Protein AF-A0A2I0A109-F1 (afdb_monomer)

Nearest PDB structures (foldseek):
  4f4z-assembly1_B  TM=3.300E-01  e=2.331E-01  Saccharolobus solfataricus P2
  2rp5-assembly1_B  TM=6.721E-01  e=4.196E+00  Caenorhabditis elegans

Solvent-accessible surface area (backbone atoms only — not comparable to full-atom values): 13704 Å² total; per-residue (Å²): 135,84,83,80,86,79,86,86,85,85,88,83,82,81,92,66,39,20,87,83,42,96,79,44,50,47,65,58,74,49,71,83,82,79,60,97,79,73,86,67,84,86,79,79,68,48,69,53,72,79,43,72,44,73,54,68,69,59,63,78,68,50,63,53,83,62,36,50,50,85,34,50,39,37,40,37,51,96,29,43,76,88,27,74,54,32,53,42,34,47,75,70,72,31,53,24,38,33,46,49,43,26,40,42,58,59,38,46,67,59,51,52,56,58,56,30,86,85,55,46,69,71,52,46,48,52,23,49,57,45,55,66,54,32,75,69,75,89,60,41,30,39,39,84,52,98,77,37,34,37,32,23,38,75,33,51,39,80,74,44,41,32,43,90,94,40,76,56,76,61,68,93,73,48,58,68,72,59,38,52,50,52,52,51,50,44,39,51,41,62,78,42,52,89,74,46,43,60,50,85,77,52,82,78,88,52,86,59,54,66,56,49,55,52,48,53,53,52,51,55,54,51,56,61,61,73,74,107

Foldseek 3Di:
DDPPDDDDDDDDDDPDFLVPDPVSWDKDKDDDDDDPPDPDDHDDIDIDDTDGDHDPVCVVQAQDVQDEQAAFLCSFPPRHVVDPLSVLCVVVVNTGLLSLLLCCQQPVPVSDVSSNPVQDPVNVCRRVVSSVSYDQDDKWKWDDDPAWIFIATSSLHGLWIGGPLDTDPPLVPDDPVVNVVSSVSSVVCVVPVVRIGTCVVVPPDDSCVVVVVVSVVVVVVVVVVVVD

InterPro domains:
  IPR012416 CALMODULIN-BINDING PROTEIN60 [PTHR31713] (8-204)
  IPR046829 Calmodulin binding protein, C-terminal domain [PF20452] (139-198)
  IPR046830 Calmodulin binding protein, central domain [PF20451] (69-134)
  IPR046831 Calmodulin binding protein-like, N-terminal domain [PF07887] (7-56)

Mean predicted aligned error: 12.6 Å

Sequence (228 aa):
MKDSCSVVVRDLVFTDNSSWIRSRHFRVGVRVAQASNYQGLRIKEAITNRFIVKDHRGESYKKHYPPSLTDEVWRLEKIGKDGTFHKRLTAENIYTVEDFLKMHSVDQGRLRKILGIGMSDRTWEMTLNHAKTCVLGEKIYVYRGLQCDLLLNSICEVAGIVMGNLTLPPQDQLPKAQRELVQQMAKEAYDHWDMVEEMSGMLENSPLLSIFFTYISFFFISYHALMK

Organism: NCBI:txid1088818

Structure (mmCIF, N/CA/C/O backbone):
data_AF-A0A2I0A109-F1
#
_entry.id   AF-A0A2I0A109-F1
#
loop_
_atom_site.group_PDB
_atom_site.id
_atom_site.type_symbol
_atom_site.label_atom_id
_atom_site.label_alt_id
_atom_site.label_comp_id
_atom_site.label_asym_id
_atom_site.label_entity_id
_atom_site.label_seq_id
_atom_site.pdbx_PDB_ins_code
_atom_site.Cartn_x
_atom_site.Cartn_y
_atom_site.Cartn_z
_atom_site.occupancy
_atom_site.B_iso_or_equiv
_atom_site.auth_seq_id
_atom_site.auth_comp_id
_atom_site.auth_asym_id
_atom_site.auth_atom_id
_atom_site.pdbx_PDB_model_num
ATOM 1 N N . MET A 1 1 ? 5.398 26.308 -54.028 1.00 40.03 1 MET A N 1
ATOM 2 C CA . MET A 1 1 ? 5.132 25.306 -52.974 1.00 40.03 1 MET A CA 1
ATOM 3 C C . MET A 1 1 ? 6.231 24.262 -53.083 1.00 40.03 1 MET A C 1
ATOM 5 O O . MET A 1 1 ? 6.466 23.794 -54.185 1.00 40.03 1 MET A O 1
ATOM 9 N N . LYS A 1 2 ? 7.016 24.025 -52.025 1.00 48.25 2 LYS A N 1
ATOM 10 C CA . LYS A 1 2 ? 8.052 22.980 -52.037 1.00 48.25 2 LYS A CA 1
ATOM 11 C C . LYS A 1 2 ? 7.379 21.684 -51.618 1.00 48.25 2 LYS A C 1
ATOM 13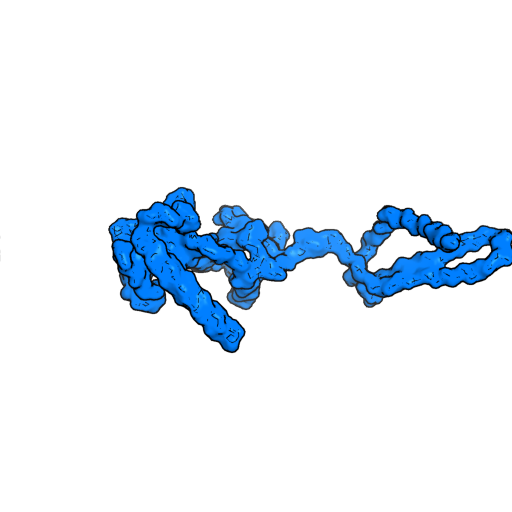 O O . LYS A 1 2 ? 6.973 21.582 -50.464 1.00 48.25 2 LYS A O 1
ATOM 18 N N . ASP A 1 3 ? 7.276 20.733 -52.532 1.00 53.31 3 ASP A N 1
ATOM 19 C CA . ASP A 1 3 ? 6.829 19.384 -52.208 1.00 53.31 3 ASP A CA 1
ATOM 20 C C . ASP A 1 3 ? 7.855 18.751 -51.262 1.00 53.31 3 ASP A C 1
ATOM 22 O O . ASP A 1 3 ? 8.969 18.391 -51.649 1.00 53.31 3 ASP A O 1
ATOM 26 N N . SER A 1 4 ? 7.522 18.698 -49.974 1.00 61.72 4 SER A N 1
ATOM 27 C CA . SER A 1 4 ? 8.340 18.022 -48.975 1.00 61.72 4 SER A CA 1
ATOM 28 C C . SER A 1 4 ? 8.135 16.519 -49.123 1.00 61.72 4 SER A C 1
ATOM 30 O O . SER A 1 4 ? 7.191 15.950 -48.576 1.00 61.72 4 SER A O 1
ATOM 32 N N . CYS A 1 5 ? 9.012 15.867 -49.880 1.00 67.50 5 CYS A N 1
ATOM 33 C CA . CYS A 1 5 ? 9.050 14.412 -49.925 1.00 67.50 5 CYS A CA 1
ATOM 34 C C . CYS A 1 5 ? 9.594 13.900 -48.579 1.00 67.50 5 CYS A C 1
ATOM 36 O O . CYS A 1 5 ? 10.715 14.237 -48.195 1.00 67.50 5 CYS A O 1
ATOM 38 N N . SER A 1 6 ? 8.788 13.134 -47.839 1.00 75.44 6 SER A N 1
ATOM 39 C CA . SER A 1 6 ? 9.181 12.519 -46.566 1.00 75.44 6 SER A CA 1
ATOM 40 C C . SER A 1 6 ? 9.076 11.002 -46.665 1.00 75.44 6 SER A C 1
ATOM 42 O O . SER A 1 6 ? 8.178 10.470 -47.315 1.00 75.44 6 SER A O 1
ATOM 44 N N . VAL A 1 7 ? 10.017 10.305 -46.031 1.00 75.75 7 VAL A N 1
ATOM 45 C CA . VAL A 1 7 ? 10.028 8.844 -45.925 1.00 75.75 7 VAL A CA 1
ATOM 46 C C . VAL A 1 7 ? 9.829 8.490 -44.460 1.00 75.75 7 VAL A C 1
ATOM 48 O O . VAL A 1 7 ? 10.553 8.985 -43.598 1.00 75.75 7 VAL A O 1
ATOM 51 N N . VAL A 1 8 ? 8.845 7.637 -44.180 1.00 83.62 8 VAL A N 1
ATOM 52 C CA . VAL A 1 8 ? 8.541 7.161 -42.828 1.00 83.62 8 VAL A CA 1
ATOM 53 C C . VAL A 1 8 ? 9.025 5.725 -42.692 1.00 83.62 8 VAL A C 1
ATOM 55 O O . VAL A 1 8 ? 8.574 4.843 -43.419 1.00 83.62 8 VAL A O 1
ATOM 58 N N . VAL A 1 9 ? 9.919 5.488 -41.733 1.00 83.44 9 VAL A N 1
ATOM 59 C CA . VAL A 1 9 ? 10.306 4.141 -41.298 1.00 83.44 9 VAL A CA 1
ATOM 60 C C . VAL A 1 9 ? 9.423 3.776 -40.110 1.00 83.44 9 VAL A C 1
ATOM 62 O O . VAL A 1 9 ? 9.419 4.497 -39.116 1.00 83.44 9 VAL A O 1
ATOM 65 N N . ARG A 1 10 ? 8.642 2.697 -40.228 1.00 83.38 10 ARG A N 1
ATOM 66 C CA . ARG A 1 10 ? 7.672 2.291 -39.196 1.00 83.38 10 ARG A CA 1
ATOM 67 C C . ARG A 1 10 ? 8.256 1.302 -38.189 1.00 83.38 10 ARG A C 1
ATOM 69 O O . ARG A 1 10 ? 8.049 1.468 -36.994 1.00 83.38 10 ARG A O 1
ATOM 76 N N . ASP A 1 11 ? 9.055 0.351 -38.663 1.00 85.69 11 ASP A N 1
ATOM 77 C CA . ASP A 1 11 ? 9.471 -0.802 -37.860 1.00 85.69 11 ASP A CA 1
ATOM 78 C C . ASP A 1 11 ? 10.956 -0.728 -37.489 1.00 85.69 11 ASP A C 1
ATOM 80 O O . ASP A 1 11 ? 11.785 -1.510 -37.956 1.00 85.69 11 ASP A O 1
ATOM 84 N N . LEU A 1 12 ? 11.314 0.252 -36.656 1.00 85.50 12 LEU A N 1
ATOM 85 C CA . LEU A 1 12 ? 12.652 0.341 -36.070 1.00 85.50 12 LEU A CA 1
ATOM 86 C C . LEU A 1 12 ? 12.658 -0.310 -34.682 1.00 85.50 12 LEU A C 1
ATOM 88 O O . LEU A 1 12 ? 12.016 0.190 -33.760 1.00 85.50 12 LEU A O 1
ATOM 92 N N . VAL A 1 13 ? 13.417 -1.396 -34.520 1.00 86.56 13 VAL A N 1
ATOM 93 C CA . VAL A 1 13 ? 13.543 -2.123 -33.247 1.00 86.56 13 VAL A CA 1
ATOM 94 C C . VAL A 1 13 ? 14.967 -2.011 -32.716 1.00 86.56 13 VAL A C 1
ATOM 96 O O . VAL A 1 13 ? 15.933 -2.247 -33.438 1.00 86.56 13 VAL A O 1
ATOM 99 N N . PHE A 1 14 ? 15.091 -1.678 -31.432 1.00 85.88 14 PHE A N 1
ATOM 100 C CA . PHE A 1 14 ? 16.357 -1.714 -30.704 1.00 85.88 14 PHE A CA 1
ATOM 101 C C . PHE A 1 14 ? 16.417 -2.992 -29.871 1.00 85.88 14 PHE A C 1
ATOM 103 O O . PHE A 1 14 ? 15.529 -3.245 -29.060 1.00 85.88 14 PHE A O 1
ATOM 110 N N . THR A 1 15 ? 17.463 -3.790 -30.061 1.00 84.75 15 THR A N 1
ATOM 111 C CA . THR A 1 15 ? 17.672 -5.047 -29.326 1.00 84.75 15 THR A CA 1
ATOM 112 C C . THR A 1 15 ? 18.459 -4.856 -28.033 1.00 84.75 15 THR A C 1
ATOM 114 O O . THR A 1 15 ? 18.343 -5.664 -27.116 1.00 84.75 15 THR A O 1
ATOM 117 N N . ASP A 1 16 ? 19.241 -3.780 -27.941 1.00 84.81 16 ASP A N 1
ATOM 118 C CA . ASP A 1 16 ? 20.136 -3.514 -26.819 1.00 84.81 16 ASP A CA 1
ATOM 119 C C . ASP A 1 16 ? 19.545 -2.508 -25.826 1.00 84.81 16 ASP A C 1
ATOM 121 O O . ASP A 1 16 ? 19.024 -1.452 -26.193 1.00 84.81 16 ASP A O 1
ATOM 125 N N . ASN A 1 17 ? 19.692 -2.800 -24.533 1.00 85.50 17 ASN A N 1
ATOM 126 C CA . ASN A 1 17 ? 19.342 -1.873 -23.463 1.00 85.50 17 ASN A CA 1
ATOM 127 C C . ASN A 1 17 ? 20.492 -0.887 -23.232 1.00 85.50 17 ASN A C 1
ATOM 129 O O . ASN A 1 17 ? 21.654 -1.274 -23.089 1.00 85.50 17 ASN A O 1
ATOM 133 N N . SER A 1 18 ? 20.166 0.398 -23.088 1.00 88.12 18 SER A N 1
ATOM 134 C CA . SER A 1 18 ? 21.129 1.426 -22.701 1.00 88.12 18 SER A CA 1
ATOM 135 C C . SER A 1 18 ? 21.869 1.076 -21.412 1.00 88.12 18 SER A C 1
ATOM 137 O O . SER A 1 18 ? 23.004 1.497 -21.239 1.00 88.12 18 SER A O 1
ATOM 139 N N . SER A 1 19 ? 21.277 0.289 -20.513 1.00 84.62 19 SER A N 1
ATOM 140 C CA . SER A 1 19 ? 21.929 -0.126 -19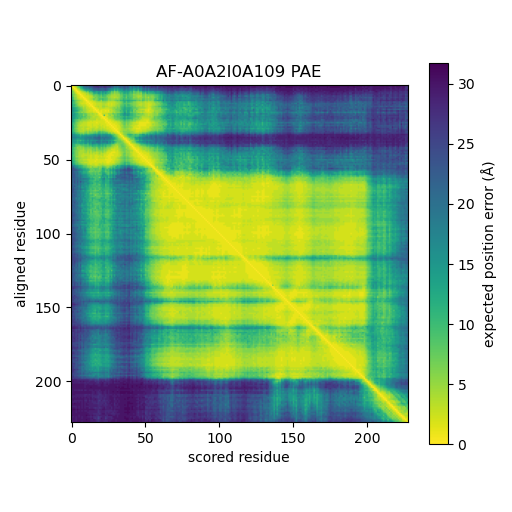.276 1.00 84.62 19 SER A CA 1
ATOM 141 C C . SER A 1 19 ? 23.159 -1.021 -19.486 1.00 84.62 19 SER A C 1
ATOM 143 O O . SER A 1 19 ? 24.059 -0.983 -18.646 1.00 84.62 19 SER A O 1
ATOM 145 N N . TRP A 1 20 ? 23.230 -1.769 -20.591 1.00 84.50 20 TRP A N 1
ATOM 146 C CA . TRP A 1 20 ? 24.303 -2.730 -20.885 1.00 84.50 20 TRP A CA 1
ATOM 147 C C . TRP A 1 20 ? 25.457 -2.141 -21.705 1.00 84.50 20 TRP A C 1
ATOM 149 O O . TRP A 1 20 ? 26.505 -2.768 -21.831 1.00 84.50 20 TRP A O 1
ATOM 159 N N . ILE A 1 21 ? 25.307 -0.920 -22.222 1.00 84.88 21 ILE A N 1
ATOM 160 C CA . ILE A 1 21 ? 26.334 -0.241 -23.019 1.00 84.88 21 ILE A CA 1
ATOM 161 C C . ILE A 1 21 ? 27.011 0.882 -22.227 1.00 84.88 21 ILE A C 1
ATOM 163 O O . ILE A 1 21 ? 26.370 1.640 -21.495 1.00 84.88 21 ILE A O 1
ATOM 167 N N . ARG A 1 22 ? 28.328 1.047 -22.415 1.00 85.94 22 ARG A N 1
ATOM 168 C CA . ARG A 1 22 ? 29.144 2.031 -21.676 1.00 85.94 22 ARG A CA 1
ATOM 169 C C . ARG A 1 22 ? 28.647 3.473 -21.832 1.00 85.94 22 ARG A C 1
ATOM 171 O O . ARG A 1 22 ? 28.718 4.246 -20.884 1.00 85.94 22 ARG A O 1
ATOM 178 N N . SER A 1 23 ? 28.154 3.842 -23.018 1.00 85.94 23 SER A N 1
ATOM 179 C CA . SER A 1 23 ? 27.670 5.201 -23.309 1.00 85.94 23 SER A CA 1
ATOM 180 C C . SER A 1 23 ? 26.294 5.505 -22.716 1.00 85.94 23 SER A C 1
ATOM 182 O O . SER A 1 23 ? 25.925 6.675 -22.666 1.00 85.94 23 SER A O 1
ATOM 184 N N . ARG A 1 24 ? 25.526 4.482 -22.306 1.00 89.06 24 ARG A N 1
ATOM 185 C CA . ARG A 1 24 ? 24.148 4.584 -21.787 1.00 89.06 24 ARG A CA 1
ATOM 186 C C . ARG A 1 24 ? 23.147 5.273 -22.727 1.00 89.06 24 ARG A C 1
ATOM 188 O O . ARG A 1 24 ? 22.051 5.632 -22.304 1.00 89.06 24 ARG A O 1
ATOM 195 N N . HIS A 1 25 ? 23.515 5.460 -23.992 1.00 92.38 25 HIS A N 1
ATOM 196 C CA . HIS A 1 25 ? 22.748 6.232 -24.960 1.00 92.38 25 HIS A CA 1
ATOM 197 C C . HIS A 1 25 ? 22.916 5.689 -26.377 1.00 92.38 25 HIS A C 1
ATOM 199 O O . HIS A 1 25 ? 24.015 5.291 -26.768 1.00 92.38 25 HIS A O 1
ATOM 205 N N . PHE A 1 26 ? 21.844 5.798 -27.156 1.00 92.06 26 PHE A N 1
ATOM 206 C CA . PHE A 1 26 ? 21.803 5.524 -28.587 1.00 92.06 26 PHE A CA 1
ATOM 207 C C . PHE A 1 26 ? 21.587 6.812 -29.386 1.00 92.06 26 PHE A C 1
ATOM 209 O O . PHE A 1 26 ? 21.126 7.832 -28.861 1.00 92.06 26 PHE A O 1
ATOM 216 N N . ARG A 1 27 ? 21.953 6.759 -30.667 1.00 93.94 27 ARG A N 1
ATOM 217 C CA . ARG A 1 27 ? 21.641 7.766 -31.686 1.00 93.94 27 ARG A CA 1
ATOM 218 C C . ARG A 1 27 ? 21.280 7.034 -32.971 1.00 93.94 27 ARG A C 1
ATOM 220 O O . ARG A 1 27 ? 21.925 6.040 -33.293 1.00 93.94 27 ARG A O 1
ATOM 227 N N . VAL A 1 28 ? 20.293 7.534 -33.706 1.00 92.44 28 VAL A N 1
ATOM 228 C CA . VAL A 1 28 ? 19.994 7.050 -35.057 1.00 92.44 28 VAL A CA 1
ATOM 229 C C . VAL A 1 28 ? 20.655 8.001 -36.040 1.00 92.44 28 VAL A C 1
ATOM 231 O O . VAL A 1 28 ? 20.423 9.209 -35.991 1.00 92.44 28 VAL A O 1
ATOM 234 N N . GLY A 1 29 ? 21.515 7.455 -36.894 1.00 92.19 29 GLY A N 1
ATOM 235 C CA . GLY A 1 29 ? 22.104 8.165 -38.021 1.00 92.19 29 GLY A CA 1
ATOM 236 C C . GLY A 1 29 ? 21.392 7.779 -39.312 1.00 92.19 29 GLY A C 1
ATOM 237 O O . GLY A 1 29 ? 21.121 6.602 -39.537 1.00 92.19 29 GLY A O 1
ATOM 238 N N . VAL A 1 30 ? 21.113 8.759 -40.164 1.00 88.38 30 VAL A N 1
ATOM 239 C CA . VAL A 1 30 ? 20.585 8.553 -41.512 1.00 88.38 30 VAL A CA 1
ATOM 240 C C . VAL A 1 30 ? 21.591 9.110 -42.505 1.00 88.38 30 VAL A C 1
ATOM 242 O O . VAL A 1 30 ? 21.979 10.278 -42.433 1.00 88.38 30 VAL A O 1
ATOM 245 N N . ARG A 1 31 ? 21.994 8.265 -43.454 1.00 87.00 31 ARG A N 1
ATOM 246 C CA . ARG A 1 31 ? 22.863 8.630 -44.572 1.00 87.00 31 ARG A CA 1
ATOM 247 C C . ARG A 1 31 ? 22.233 8.197 -45.884 1.00 87.00 31 ARG A C 1
ATOM 249 O O . ARG A 1 31 ? 21.495 7.215 -45.930 1.00 87.00 31 ARG A O 1
ATOM 256 N N . VAL A 1 32 ? 22.566 8.902 -46.957 1.00 81.38 32 VAL A N 1
ATOM 257 C CA . VAL A 1 32 ? 22.156 8.506 -48.305 1.00 81.38 32 VAL A CA 1
ATOM 258 C C . VAL A 1 32 ? 23.074 7.383 -48.778 1.00 81.38 32 VAL A C 1
ATOM 260 O O . VAL A 1 32 ? 24.294 7.546 -48.806 1.00 81.38 32 VAL A O 1
ATOM 263 N N . ALA A 1 33 ? 22.499 6.236 -49.139 1.00 76.69 33 ALA A N 1
ATOM 264 C CA . ALA A 1 33 ? 23.241 5.181 -49.817 1.00 76.69 33 ALA A CA 1
ATOM 265 C C . ALA A 1 33 ? 23.632 5.696 -51.212 1.00 76.69 33 ALA A C 1
ATOM 267 O O . ALA A 1 33 ? 22.767 5.960 -52.043 1.00 76.69 33 ALA A O 1
ATOM 268 N N . GLN A 1 34 ? 24.925 5.915 -51.452 1.00 69.12 34 GLN A N 1
ATOM 269 C CA . GLN A 1 34 ? 25.405 6.391 -52.748 1.00 69.12 34 GLN A CA 1
ATOM 270 C C . GLN A 1 34 ? 25.196 5.295 -53.799 1.00 69.12 34 GLN A C 1
ATOM 272 O O . GLN A 1 34 ? 25.845 4.254 -53.746 1.00 69.12 34 GLN A O 1
ATOM 277 N N . ALA A 1 35 ? 24.309 5.533 -54.766 1.00 65.50 35 ALA A N 1
ATOM 278 C CA . ALA A 1 35 ? 24.352 4.801 -56.025 1.00 65.50 35 ALA A CA 1
ATOM 279 C C . ALA A 1 35 ? 25.610 5.248 -56.785 1.00 65.50 35 ALA A C 1
ATOM 281 O O . ALA A 1 35 ? 25.915 6.443 -56.812 1.00 65.50 35 ALA A O 1
ATOM 282 N N . SER A 1 36 ? 26.325 4.306 -57.402 1.00 62.81 36 SER A N 1
ATOM 283 C CA . SER A 1 36 ? 27.656 4.508 -58.002 1.00 62.81 36 SER A CA 1
ATOM 284 C C . SER A 1 36 ? 27.746 5.647 -59.029 1.00 62.81 36 SER A C 1
ATOM 286 O O . SER A 1 36 ? 28.846 6.089 -59.342 1.00 62.81 36 SER A O 1
ATOM 288 N N . ASN A 1 37 ? 26.610 6.149 -59.528 1.00 64.06 37 ASN A N 1
ATOM 289 C CA . ASN A 1 37 ? 26.539 7.123 -60.617 1.00 64.06 37 ASN A CA 1
ATOM 290 C C . ASN A 1 37 ? 25.810 8.434 -60.235 1.00 64.06 37 ASN A C 1
ATOM 292 O O . ASN A 1 37 ? 25.440 9.204 -61.120 1.00 64.06 37 ASN A O 1
ATOM 296 N N . TYR A 1 38 ? 25.564 8.717 -58.946 1.00 68.06 38 TYR A N 1
ATOM 297 C CA . TYR A 1 38 ? 24.909 9.971 -58.540 1.00 68.06 38 TYR A CA 1
ATOM 298 C C . TYR A 1 38 ? 25.899 11.151 -58.535 1.00 68.06 38 TYR A C 1
ATOM 300 O O . TYR A 1 38 ? 26.663 11.332 -57.591 1.00 68.06 38 TYR A O 1
ATOM 308 N N . GLN A 1 39 ? 25.857 11.979 -59.584 1.00 68.00 39 GLN A N 1
ATOM 309 C CA . GLN A 1 39 ? 26.666 13.204 -59.742 1.00 68.00 39 GLN A CA 1
ATOM 310 C C . GLN A 1 39 ? 25.987 14.472 -59.173 1.00 68.00 39 GLN A C 1
ATOM 312 O O . GLN A 1 39 ? 26.388 15.592 -59.484 1.00 68.00 39 GLN A O 1
ATOM 317 N N . GLY A 1 40 ? 24.927 14.316 -58.372 1.00 72.31 40 GLY A N 1
ATOM 318 C CA . GLY A 1 40 ? 24.153 15.433 -57.820 1.00 72.31 40 GLY A CA 1
ATOM 319 C C . GLY A 1 40 ? 24.752 16.067 -56.555 1.00 72.31 40 GLY A C 1
ATOM 320 O O . GLY A 1 40 ? 25.830 15.706 -56.085 1.00 72.31 40 GLY A O 1
ATOM 321 N N . LEU A 1 41 ? 24.014 17.019 -55.969 1.00 73.69 41 LEU A N 1
ATOM 322 C CA . LEU A 1 41 ? 24.407 17.723 -54.740 1.00 73.69 41 LEU A CA 1
ATOM 323 C C . LEU A 1 41 ? 24.668 16.751 -53.578 1.00 73.69 41 LEU A C 1
ATOM 325 O O . LEU A 1 41 ? 23.883 15.833 -53.329 1.00 73.69 41 LEU A O 1
ATOM 329 N N . ARG A 1 42 ? 25.744 16.996 -52.818 1.00 75.25 42 ARG A N 1
ATOM 330 C CA . ARG A 1 42 ? 26.087 16.212 -51.623 1.00 75.25 42 ARG A CA 1
ATOM 331 C C . ARG A 1 42 ? 25.051 16.437 -50.521 1.00 75.25 42 ARG A C 1
ATOM 333 O O . ARG A 1 42 ? 24.998 17.508 -49.918 1.00 75.25 42 ARG A O 1
ATOM 340 N N . ILE A 1 43 ? 24.276 15.401 -50.218 1.00 81.62 43 ILE A N 1
ATOM 341 C CA . ILE A 1 43 ? 23.338 15.391 -49.091 1.00 81.62 43 ILE A CA 1
ATOM 342 C C . ILE A 1 43 ? 24.125 15.113 -47.803 1.00 81.62 43 ILE A C 1
ATOM 344 O O . ILE A 1 43 ? 24.947 14.196 -47.755 1.00 81.62 43 ILE A O 1
ATOM 348 N N . 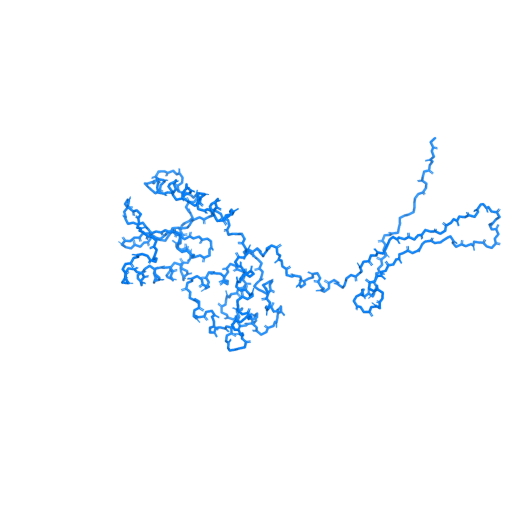LYS A 1 44 ? 23.906 15.931 -46.767 1.00 83.00 44 LYS A N 1
ATOM 349 C CA . LYS A 1 44 ? 24.531 15.747 -45.449 1.00 83.00 44 LYS A CA 1
ATOM 350 C C . LYS A 1 44 ? 23.790 14.675 -44.654 1.00 83.00 44 LYS A C 1
ATOM 352 O O . LYS A 1 44 ? 22.567 14.591 -44.713 1.00 83.00 44 LYS A O 1
ATOM 357 N N . GLU A 1 45 ? 24.544 13.888 -43.898 1.00 88.88 45 GLU A N 1
ATOM 358 C CA . GLU A 1 45 ? 23.987 12.923 -42.953 1.00 88.88 45 GLU A CA 1
ATOM 359 C C . GLU A 1 45 ? 23.242 13.647 -41.827 1.00 88.88 45 GLU A C 1
ATOM 361 O O . GLU A 1 45 ? 23.614 14.754 -41.425 1.00 88.88 45 GLU A O 1
ATOM 366 N N . ALA A 1 46 ? 22.196 13.008 -41.313 1.00 90.19 46 ALA A N 1
ATOM 367 C CA . ALA A 1 46 ? 21.451 13.475 -40.156 1.00 90.19 46 ALA A CA 1
ATOM 368 C C . ALA A 1 46 ? 21.673 12.514 -38.989 1.00 90.19 46 ALA A C 1
ATOM 370 O O . ALA A 1 46 ? 21.740 11.302 -39.178 1.00 90.19 46 ALA A O 1
ATOM 371 N N . ILE A 1 47 ? 21.767 13.048 -37.774 1.00 93.88 47 ILE A N 1
ATOM 372 C CA . ILE A 1 47 ? 21.863 12.251 -36.554 1.00 93.88 47 ILE A CA 1
ATOM 373 C C . ILE A 1 47 ? 20.874 12.782 -35.525 1.00 93.88 47 ILE A C 1
ATOM 375 O O . ILE A 1 47 ? 20.717 13.993 -35.369 1.00 93.88 47 ILE A O 1
ATOM 379 N N . THR A 1 48 ? 20.199 11.882 -34.817 1.00 94.06 48 THR A N 1
ATOM 380 C CA . THR A 1 48 ? 19.334 12.275 -33.704 1.00 94.06 48 THR A CA 1
ATOM 381 C C . THR A 1 48 ? 20.158 12.749 -32.508 1.00 94.06 48 THR A C 1
ATOM 383 O O . THR A 1 48 ? 21.330 12.394 -32.331 1.00 94.06 48 THR A O 1
ATOM 386 N N . ASN A 1 49 ? 19.504 13.473 -31.600 1.00 95.75 49 ASN A N 1
ATOM 387 C CA . ASN A 1 49 ? 20.014 13.634 -30.243 1.00 95.75 49 ASN A CA 1
ATOM 388 C C . ASN A 1 49 ? 20.167 12.270 -29.552 1.00 95.75 49 ASN A C 1
ATOM 390 O O . ASN A 1 49 ? 19.577 11.268 -29.964 1.00 95.75 49 ASN A O 1
ATOM 394 N N . ARG A 1 50 ? 20.977 12.237 -28.488 1.00 94.38 50 ARG A N 1
ATOM 395 C CA . ARG A 1 50 ? 21.121 11.048 -27.638 1.00 94.38 50 ARG A CA 1
ATOM 396 C C . ARG A 1 50 ? 19.775 10.690 -26.999 1.00 94.38 50 ARG A C 1
ATOM 398 O O . ARG A 1 50 ? 19.112 11.571 -26.458 1.00 94.38 50 ARG A O 1
ATOM 405 N N . PHE A 1 51 ? 19.413 9.413 -27.001 1.00 92.81 51 PHE A N 1
ATOM 406 C CA . PHE A 1 51 ? 18.247 8.902 -26.277 1.00 92.81 51 PHE A CA 1
ATOM 407 C C . PHE A 1 51 ? 18.577 7.591 -25.559 1.00 92.81 51 PHE A C 1
ATOM 409 O O . PHE A 1 51 ? 19.589 6.948 -25.839 1.00 92.81 51 PHE A O 1
ATOM 416 N N . ILE A 1 52 ? 17.756 7.239 -24.571 1.00 91.62 52 ILE A N 1
ATOM 417 C CA . ILE A 1 52 ? 17.905 6.022 -23.769 1.00 91.62 52 ILE A CA 1
ATOM 418 C C . ILE A 1 52 ? 16.912 4.994 -24.302 1.00 91.62 52 ILE A C 1
ATOM 420 O O . ILE A 1 52 ? 15.722 5.281 -24.394 1.00 91.62 52 ILE A O 1
ATOM 424 N N . VAL A 1 53 ? 17.398 3.797 -24.599 1.00 88.88 53 VAL A N 1
ATOM 425 C CA . VAL A 1 53 ? 16.568 2.626 -24.882 1.00 88.88 53 VAL A CA 1
ATOM 426 C C . VAL A 1 53 ? 16.486 1.822 -23.597 1.00 88.88 53 VAL A C 1
ATOM 428 O O . VAL A 1 53 ? 17.509 1.403 -23.055 1.00 88.88 53 VAL A O 1
ATOM 431 N N . LYS A 1 54 ? 15.276 1.641 -23.078 1.00 84.12 54 LYS A N 1
ATOM 432 C CA . LYS A 1 54 ? 15.032 0.818 -21.894 1.00 84.12 54 LYS A CA 1
ATOM 433 C C . LYS A 1 54 ? 14.427 -0.507 -22.332 1.00 84.12 54 LYS A C 1
ATOM 435 O O . LYS A 1 54 ? 13.601 -0.535 -23.236 1.00 84.12 54 LYS A O 1
ATOM 440 N N . ASP A 1 55 ? 14.824 -1.580 -21.660 1.00 80.81 55 ASP A N 1
ATOM 441 C CA . ASP A 1 55 ? 14.128 -2.860 -21.762 1.00 80.81 55 ASP A CA 1
ATOM 442 C C . ASP A 1 55 ? 12.668 -2.682 -21.323 1.00 80.81 55 ASP A C 1
ATOM 444 O O . ASP A 1 55 ? 12.388 -2.075 -20.283 1.00 80.81 55 ASP A O 1
ATOM 448 N N . HIS A 1 56 ? 11.750 -3.233 -22.112 1.00 74.88 56 HIS A N 1
ATOM 449 C CA . HIS A 1 56 ? 10.322 -3.253 -21.827 1.00 74.88 56 HIS A CA 1
ATOM 450 C C . HIS A 1 56 ? 10.010 -3.885 -20.459 1.00 74.88 56 HIS A C 1
ATOM 452 O O . HIS A 1 56 ? 9.091 -3.439 -19.771 1.00 74.88 56 HIS A O 1
ATOM 458 N N . ARG A 1 57 ? 10.841 -4.836 -19.996 1.00 69.75 57 ARG A N 1
ATOM 459 C CA . ARG A 1 57 ? 10.741 -5.428 -18.647 1.00 69.75 57 ARG A CA 1
ATOM 460 C C . ARG A 1 57 ? 10.818 -4.380 -17.531 1.00 69.75 57 ARG A C 1
ATOM 462 O O . ARG A 1 57 ? 10.196 -4.534 -16.483 1.00 69.75 57 ARG A O 1
ATOM 469 N N . GLY A 1 58 ? 11.593 -3.314 -17.737 1.00 73.88 58 GLY A N 1
ATOM 470 C CA . GLY A 1 58 ? 11.731 -2.229 -16.766 1.00 73.88 58 GLY A CA 1
ATOM 471 C C . GLY A 1 58 ? 10.472 -1.372 -16.652 1.00 73.88 58 GLY A C 1
ATOM 472 O O . GLY A 1 58 ? 10.171 -0.886 -15.565 1.00 73.88 58 GLY A O 1
ATOM 473 N N . GLU A 1 59 ? 9.718 -1.224 -17.745 1.00 74.88 59 GLU A N 1
ATOM 474 C CA . GLU A 1 59 ? 8.450 -0.491 -17.739 1.00 74.88 59 GLU A CA 1
ATOM 475 C C . GLU A 1 59 ? 7.356 -1.320 -17.059 1.00 74.88 59 GLU A C 1
ATOM 477 O O . GLU A 1 59 ? 6.658 -0.814 -16.180 1.00 74.88 59 GLU A O 1
ATOM 482 N N . SER A 1 60 ? 7.278 -2.626 -17.353 1.00 76.00 60 SER A N 1
ATOM 483 C CA . SER A 1 60 ? 6.292 -3.502 -16.710 1.00 76.00 60 SER A CA 1
ATOM 484 C C . SER A 1 60 ? 6.461 -3.566 -15.194 1.00 76.00 60 SER A C 1
ATOM 486 O O . SER A 1 60 ? 5.460 -3.684 -14.498 1.00 76.00 60 SER A O 1
ATOM 488 N N . TYR A 1 61 ? 7.688 -3.446 -14.667 1.00 79.69 61 TYR A N 1
ATOM 489 C CA . TYR A 1 61 ? 7.981 -3.515 -13.225 1.00 79.69 61 TYR A CA 1
ATOM 490 C C . TYR A 1 61 ? 8.148 -2.163 -12.529 1.00 79.69 61 TYR A C 1
ATOM 492 O O . TYR A 1 61 ? 8.531 -2.106 -11.356 1.00 79.69 61 TYR A O 1
ATOM 500 N N . LYS A 1 62 ? 7.872 -1.068 -13.237 1.00 84.69 62 LYS A N 1
ATOM 501 C CA . LYS A 1 62 ? 8.029 0.282 -12.707 1.00 84.69 62 LYS A CA 1
ATOM 502 C C . LYS A 1 62 ? 7.135 0.509 -11.485 1.00 84.69 62 LYS A C 1
ATOM 504 O O . LYS A 1 62 ? 5.956 0.166 -11.485 1.00 84.69 62 LYS A O 1
ATOM 509 N N . LYS A 1 63 ? 7.702 1.092 -10.433 1.00 90.75 63 LYS A N 1
ATOM 510 C CA . LYS A 1 63 ? 6.952 1.546 -9.256 1.00 90.75 63 LYS A CA 1
ATOM 511 C C . LYS A 1 63 ? 6.223 2.840 -9.610 1.00 90.75 63 LYS A C 1
ATOM 513 O O . LYS A 1 63 ? 6.807 3.695 -10.279 1.00 90.75 63 LYS A O 1
ATOM 518 N N . HIS A 1 64 ? 4.962 2.958 -9.221 1.00 90.06 64 HIS A N 1
ATOM 519 C CA . HIS A 1 64 ? 4.175 4.169 -9.448 1.00 90.06 64 HIS A CA 1
ATOM 520 C C . HIS A 1 64 ? 4.427 5.166 -8.319 1.00 90.06 64 HIS A C 1
ATOM 522 O O . HIS A 1 64 ? 4.533 4.740 -7.180 1.00 90.06 64 HIS A O 1
ATOM 528 N N . TYR A 1 65 ? 4.526 6.459 -8.642 1.00 91.75 65 TYR A N 1
ATOM 529 C CA . TYR A 1 65 ? 4.673 7.538 -7.661 1.00 91.75 65 TYR A CA 1
ATOM 530 C C . TYR A 1 65 ? 3.738 8.707 -8.025 1.00 91.75 65 TYR A C 1
ATOM 532 O O . TYR A 1 65 ? 3.980 9.351 -9.051 1.00 91.75 65 TYR A O 1
ATOM 540 N N . PRO A 1 66 ? 2.712 9.006 -7.205 1.00 92.94 66 PRO A N 1
ATOM 541 C CA . PRO A 1 66 ? 2.236 8.167 -6.101 1.00 92.94 66 PRO A CA 1
ATOM 542 C C . PRO A 1 66 ? 1.629 6.845 -6.619 1.00 92.94 66 PRO A C 1
ATOM 544 O O . PRO A 1 66 ? 1.239 6.772 -7.789 1.00 92.94 66 PRO A O 1
ATOM 547 N N . PRO A 1 67 ? 1.552 5.793 -5.788 1.00 95.50 67 PRO A N 1
ATOM 548 C CA . PRO A 1 67 ? 0.802 4.593 -6.129 1.00 95.50 67 PRO A CA 1
ATOM 549 C C . PRO A 1 67 ? -0.711 4.865 -6.091 1.00 95.50 67 PRO A C 1
ATOM 551 O O . PRO A 1 67 ? -1.181 5.734 -5.354 1.00 95.50 67 PRO A O 1
ATOM 554 N N . SER A 1 68 ? -1.478 4.108 -6.874 1.00 95.19 68 SER A N 1
ATOM 555 C CA . SER A 1 68 ? -2.947 4.072 -6.834 1.00 95.19 68 SER A CA 1
ATOM 556 C C . SER A 1 68 ? -3.438 3.025 -5.832 1.00 95.19 68 SER A C 1
ATOM 558 O O . SER A 1 68 ? -2.783 2.003 -5.652 1.00 95.19 68 SER A O 1
ATOM 560 N N . LEU A 1 69 ? -4.624 3.217 -5.245 1.00 95.00 69 LEU A N 1
ATOM 561 C CA . LEU A 1 69 ? -5.287 2.211 -4.399 1.00 95.00 69 LEU A CA 1
ATOM 562 C C . LEU A 1 69 ? -5.471 0.873 -5.132 1.00 95.00 69 LEU A C 1
ATOM 564 O O . LEU A 1 69 ? -5.249 -0.191 -4.560 1.00 95.00 69 LEU A O 1
ATOM 568 N N . THR A 1 70 ? -5.787 0.945 -6.425 1.00 95.75 70 THR A N 1
ATOM 569 C CA . THR A 1 70 ? -6.004 -0.213 -7.303 1.00 95.75 70 THR A CA 1
ATOM 570 C C . THR A 1 70 ? -4.713 -0.838 -7.827 1.00 95.75 70 THR A C 1
ATOM 572 O O . THR A 1 70 ? -4.771 -1.824 -8.561 1.00 95.75 70 THR A O 1
ATOM 575 N N . ASP A 1 71 ? -3.548 -0.247 -7.540 1.00 96.06 71 ASP A N 1
ATOM 576 C CA . ASP A 1 71 ? -2.285 -0.853 -7.941 1.00 96.06 71 ASP A CA 1
ATOM 577 C C . ASP A 1 71 ? -2.082 -2.167 -7.191 1.00 96.06 71 ASP A C 1
ATOM 579 O O . ASP A 1 71 ? -2.379 -2.279 -6.003 1.00 96.06 71 ASP A O 1
ATOM 583 N N . GLU A 1 72 ? -1.510 -3.158 -7.870 1.00 97.19 72 GLU A N 1
ATOM 584 C CA . GLU A 1 72 ? -1.075 -4.381 -7.204 1.00 97.19 72 GLU A CA 1
ATOM 585 C C . GLU A 1 72 ? -0.018 -4.056 -6.137 1.00 97.19 72 GLU A C 1
ATOM 587 O O . GLU A 1 72 ? 0.856 -3.210 -6.337 1.00 97.19 72 GLU A O 1
ATOM 592 N N . VAL A 1 73 ? -0.025 -4.775 -5.017 1.00 97.31 73 VAL A N 1
ATOM 593 C CA . VAL A 1 73 ? 0.822 -4.487 -3.849 1.00 97.31 73 VAL A CA 1
ATOM 594 C C . VAL A 1 73 ? 2.320 -4.559 -4.161 1.00 97.31 73 VAL A C 1
ATOM 596 O O . VAL A 1 73 ? 3.141 -3.873 -3.550 1.00 97.31 73 VAL A O 1
ATOM 599 N N . TRP A 1 74 ? 2.710 -5.332 -5.176 1.00 96.31 74 TRP A N 1
ATOM 600 C CA . TRP A 1 74 ? 4.089 -5.360 -5.647 1.00 96.31 74 TRP A CA 1
ATOM 601 C C . TRP A 1 74 ? 4.513 -4.072 -6.357 1.00 96.31 74 TRP A C 1
ATOM 603 O O . TRP A 1 74 ? 5.693 -3.930 -6.652 1.00 96.31 74 TRP A O 1
ATOM 613 N N . ARG A 1 75 ? 3.630 -3.104 -6.618 1.00 96.00 75 ARG A N 1
ATOM 614 C CA . ARG A 1 75 ? 3.999 -1.748 -7.063 1.00 96.00 75 ARG A CA 1
ATOM 615 C C . ARG A 1 75 ? 4.575 -0.895 -5.936 1.00 96.00 75 ARG A C 1
ATOM 617 O O . ARG A 1 75 ? 5.220 0.110 -6.231 1.00 96.00 75 ARG A O 1
ATOM 624 N N . LEU A 1 76 ? 4.437 -1.318 -4.678 1.00 96.75 76 LEU A N 1
ATOM 625 C CA . LEU A 1 76 ? 5.074 -0.656 -3.543 1.00 96.75 76 LEU A CA 1
ATOM 626 C C . LEU A 1 76 ? 6.592 -0.841 -3.551 1.00 96.75 76 LEU A C 1
ATOM 628 O O . LEU A 1 76 ? 7.151 -1.761 -4.162 1.00 96.75 76 LEU A O 1
ATOM 632 N N . GLU A 1 77 ? 7.289 0.058 -2.861 1.00 95.38 77 GLU A N 1
ATOM 633 C CA . GLU A 1 77 ? 8.735 -0.043 -2.729 1.00 95.38 77 GLU A CA 1
ATOM 634 C C . GLU A 1 77 ? 9.097 -1.317 -1.964 1.00 95.38 77 GLU A C 1
ATOM 636 O O . GLU A 1 77 ? 8.343 -1.780 -1.121 1.00 95.38 77 GLU A O 1
ATOM 641 N N . LYS A 1 78 ? 10.258 -1.904 -2.271 1.00 95.25 78 LYS A N 1
ATOM 642 C CA . LYS A 1 78 ? 10.808 -3.094 -1.586 1.00 95.25 78 LYS A CA 1
ATOM 643 C C . LYS A 1 78 ? 9.989 -4.388 -1.680 1.00 95.25 78 LYS A C 1
ATOM 645 O O . LYS A 1 78 ? 10.490 -5.434 -1.276 1.00 95.25 78 LYS A O 1
ATOM 650 N N . ILE A 1 79 ? 8.817 -4.365 -2.308 1.00 95.75 79 ILE A N 1
ATOM 651 C CA . ILE A 1 79 ? 8.049 -5.561 -2.660 1.00 95.75 79 ILE A CA 1
ATOM 652 C C . ILE A 1 79 ? 8.280 -5.863 -4.143 1.00 95.75 79 ILE A C 1
ATOM 654 O O . ILE A 1 79 ? 7.921 -5.076 -5.006 1.00 95.75 79 ILE A O 1
ATOM 658 N N . GLY A 1 80 ? 8.938 -6.971 -4.478 1.00 93.94 80 GLY A N 1
ATOM 659 C CA . GLY A 1 80 ? 9.128 -7.385 -5.876 1.00 93.94 80 GLY A CA 1
ATOM 660 C C . GLY A 1 80 ? 7.945 -8.201 -6.394 1.00 93.94 80 GLY A C 1
ATOM 661 O O . GLY A 1 80 ? 7.408 -9.011 -5.636 1.00 93.94 80 GLY A O 1
ATOM 662 N N . LYS A 1 81 ? 7.579 -8.045 -7.676 1.00 93.88 81 LYS A N 1
ATOM 663 C CA . LYS A 1 81 ? 6.606 -8.937 -8.328 1.00 93.88 81 LYS A CA 1
ATOM 664 C C . LYS A 1 81 ? 7.096 -10.380 -8.220 1.00 93.88 81 LYS A C 1
ATOM 666 O O . LYS A 1 81 ? 8.283 -10.641 -8.397 1.00 93.88 81 LYS A O 1
ATOM 671 N N . ASP A 1 82 ? 6.191 -11.279 -7.849 1.00 93.62 82 ASP A N 1
ATOM 672 C CA . ASP A 1 82 ? 6.451 -12.707 -7.589 1.00 93.62 82 ASP A CA 1
ATOM 673 C C . ASP A 1 82 ? 7.551 -13.003 -6.547 1.00 93.62 82 ASP A C 1
ATOM 675 O O . ASP A 1 82 ? 7.988 -14.148 -6.384 1.00 93.62 82 ASP A O 1
ATOM 679 N N . GLY A 1 83 ? 7.979 -11.981 -5.799 1.00 94.25 83 GLY A N 1
ATOM 680 C CA . GLY A 1 83 ? 8.941 -12.098 -4.714 1.00 94.25 83 GLY A CA 1
ATOM 681 C C . GLY A 1 83 ? 8.324 -12.674 -3.439 1.00 94.25 83 GLY A C 1
ATOM 682 O O . GLY A 1 83 ? 7.112 -12.850 -3.324 1.00 94.25 83 GLY A O 1
ATOM 683 N N . THR A 1 84 ? 9.169 -12.931 -2.440 1.00 96.06 84 THR A N 1
ATOM 684 C CA . THR A 1 84 ? 8.754 -13.547 -1.170 1.00 96.06 84 THR A CA 1
ATOM 685 C C . THR A 1 84 ? 7.656 -12.755 -0.460 1.00 96.06 84 THR A C 1
ATOM 687 O O . THR A 1 84 ? 6.667 -13.345 -0.039 1.00 96.06 84 THR A O 1
ATOM 690 N N . PHE A 1 85 ? 7.795 -11.429 -0.351 1.00 97.12 85 PHE A N 1
ATOM 691 C CA . PHE A 1 85 ? 6.780 -10.590 0.297 1.00 97.12 85 PHE A CA 1
ATOM 692 C C . PHE A 1 85 ? 5.474 -10.552 -0.489 1.00 97.12 85 PHE A C 1
ATOM 694 O O . PHE A 1 85 ? 4.419 -10.680 0.116 1.00 97.12 85 PHE A O 1
ATOM 701 N N . HIS A 1 86 ? 5.547 -10.456 -1.821 1.00 97.62 86 HIS A N 1
ATOM 702 C CA . HIS A 1 86 ? 4.360 -10.495 -2.671 1.00 97.62 86 HIS A CA 1
ATOM 703 C C . HIS A 1 86 ? 3.578 -11.789 -2.439 1.00 97.62 86 HIS A C 1
ATOM 705 O O . HIS A 1 86 ? 2.426 -11.732 -2.038 1.00 97.62 86 HIS A O 1
ATOM 711 N N . LYS A 1 87 ? 4.238 -12.949 -2.540 1.00 97.62 87 LYS A N 1
ATOM 712 C CA . LYS A 1 87 ? 3.601 -14.258 -2.320 1.00 97.62 87 LYS A CA 1
ATOM 713 C C . LYS A 1 87 ? 2.966 -14.399 -0.935 1.00 97.62 87 LYS A C 1
ATOM 715 O O . LYS A 1 87 ? 1.889 -14.972 -0.826 1.00 97.62 87 LYS A O 1
ATOM 720 N N . ARG A 1 88 ? 3.620 -13.890 0.116 1.00 97.44 88 ARG A N 1
ATOM 721 C CA . ARG A 1 88 ? 3.079 -13.925 1.487 1.00 97.44 88 ARG A CA 1
ATOM 722 C C . ARG A 1 88 ? 1.836 -13.051 1.643 1.00 97.44 88 ARG A C 1
ATOM 724 O O . ARG A 1 88 ? 0.882 -13.493 2.262 1.00 97.44 88 ARG A O 1
ATOM 731 N N . LEU A 1 89 ? 1.842 -11.849 1.067 1.00 97.88 89 LEU A N 1
ATOM 732 C CA . LEU A 1 89 ? 0.688 -10.947 1.075 1.00 97.88 89 LEU A CA 1
ATOM 733 C C . LEU A 1 89 ? -0.486 -11.540 0.285 1.00 97.88 89 LEU A C 1
ATOM 735 O O . LEU A 1 89 ? -1.594 -11.623 0.801 1.00 97.88 89 LEU A O 1
ATOM 739 N N . THR A 1 90 ? -0.220 -12.053 -0.918 1.00 97.44 90 THR A N 1
ATOM 740 C CA . THR A 1 90 ? -1.207 -12.727 -1.774 1.00 97.44 90 THR A CA 1
ATOM 741 C C . THR A 1 90 ? -1.853 -13.932 -1.081 1.00 97.44 90 THR A C 1
ATOM 743 O O . THR A 1 90 ? -3.050 -14.149 -1.240 1.00 97.44 90 THR A O 1
ATOM 746 N N . ALA A 1 91 ? -1.089 -14.706 -0.300 1.00 97.06 91 ALA A N 1
ATOM 747 C CA . ALA A 1 91 ? -1.611 -15.849 0.459 1.00 97.06 91 ALA A CA 1
ATOM 748 C C . ALA A 1 91 ? -2.588 -15.446 1.581 1.00 97.06 91 ALA A C 1
ATOM 750 O O . ALA A 1 91 ? -3.386 -16.267 2.018 1.00 97.06 91 ALA A O 1
ATOM 751 N N . GLU A 1 92 ? -2.537 -14.189 2.019 1.00 96.94 92 GLU A N 1
ATOM 752 C CA . GLU A 1 92 ? -3.423 -13.598 3.027 1.00 96.94 92 GLU A CA 1
ATOM 753 C C . GLU A 1 92 ? -4.458 -12.656 2.388 1.00 96.94 92 GLU A C 1
ATOM 755 O O . GLU A 1 92 ? -5.024 -11.804 3.067 1.00 96.94 92 GLU A O 1
ATOM 760 N N . ASN A 1 93 ? -4.701 -12.805 1.080 1.00 96.12 93 ASN A N 1
ATOM 761 C CA . ASN A 1 93 ? -5.643 -12.010 0.286 1.00 96.12 93 ASN A CA 1
ATOM 762 C C . ASN A 1 93 ? -5.334 -10.501 0.235 1.00 96.12 93 ASN A C 1
ATOM 764 O O . ASN A 1 93 ? -6.234 -9.688 0.051 1.00 96.12 93 ASN A O 1
ATOM 768 N N . ILE A 1 94 ? -4.063 -10.113 0.373 1.00 97.69 94 ILE A N 1
ATOM 769 C CA . ILE A 1 94 ? -3.611 -8.725 0.210 1.00 97.69 94 ILE A CA 1
ATOM 770 C C . ILE A 1 94 ? -3.023 -8.580 -1.194 1.00 97.69 94 ILE A C 1
ATOM 772 O O . ILE A 1 94 ? -1.854 -8.910 -1.428 1.00 97.69 94 ILE A O 1
ATOM 776 N N . TYR A 1 95 ? -3.842 -8.119 -2.140 1.00 97.88 95 TYR A N 1
ATOM 777 C CA . TYR A 1 95 ? -3.471 -8.045 -3.556 1.00 97.88 95 TYR A CA 1
ATOM 778 C C . TYR A 1 95 ? -3.127 -6.629 -4.000 1.00 97.88 95 TYR A C 1
ATOM 780 O O . TYR A 1 95 ? -2.249 -6.455 -4.846 1.00 97.88 95 TYR A O 1
ATOM 788 N N . THR A 1 96 ? -3.790 -5.629 -3.427 1.00 98.12 96 THR A N 1
ATOM 789 C CA . THR A 1 96 ? -3.698 -4.227 -3.841 1.00 98.12 96 THR A CA 1
ATOM 790 C C . THR A 1 96 ? -3.046 -3.337 -2.781 1.00 98.12 96 THR A C 1
ATOM 792 O O . THR A 1 96 ? -2.820 -3.743 -1.636 1.00 98.12 96 THR A O 1
ATOM 795 N N . VAL A 1 97 ? -2.710 -2.102 -3.162 1.00 97.69 97 VAL A N 1
ATOM 796 C CA . VAL A 1 97 ? -2.265 -1.059 -2.224 1.00 97.69 97 VAL A CA 1
ATOM 797 C C . VAL A 1 97 ? -3.374 -0.714 -1.228 1.00 97.69 97 VAL A C 1
ATOM 799 O O . VAL A 1 97 ? -3.074 -0.498 -0.055 1.00 97.69 97 VAL A O 1
ATOM 802 N N . GLU A 1 98 ? -4.639 -0.722 -1.659 1.00 96.38 98 GLU A N 1
ATOM 803 C CA . GLU A 1 98 ? -5.796 -0.554 -0.775 1.00 96.38 98 GLU A CA 1
ATOM 804 C C . GLU A 1 98 ? -5.847 -1.646 0.296 1.00 96.38 98 GLU A C 1
ATOM 806 O O . GLU A 1 98 ? -5.890 -1.321 1.480 1.00 96.38 98 GLU A O 1
ATOM 811 N N . ASP A 1 99 ? -5.748 -2.923 -0.087 1.00 97.12 99 ASP A N 1
ATOM 812 C CA . ASP A 1 99 ? -5.768 -4.046 0.865 1.00 97.12 99 ASP A CA 1
ATOM 813 C C . ASP A 1 99 ? -4.633 -3.933 1.890 1.00 97.12 99 ASP A C 1
ATOM 815 O O . ASP A 1 99 ? -4.817 -4.172 3.087 1.00 97.12 99 ASP A O 1
ATOM 819 N N . PHE A 1 100 ? -3.444 -3.541 1.419 1.00 97.94 100 PHE A N 1
ATOM 820 C CA . PHE A 1 100 ? -2.271 -3.348 2.266 1.00 97.94 100 PHE A CA 1
ATOM 821 C C . PHE A 1 100 ? -2.494 -2.228 3.286 1.00 97.94 100 PHE A C 1
ATOM 823 O O . PHE A 1 100 ? -2.180 -2.399 4.466 1.00 97.94 100 PHE A O 1
ATOM 830 N N . LEU A 1 101 ? -3.039 -1.090 2.847 1.00 96.81 101 LEU A N 1
ATOM 831 C CA . LEU A 1 101 ? -3.329 0.046 3.718 1.00 96.81 101 LEU A CA 1
ATOM 832 C C . LEU A 1 101 ? -4.481 -0.258 4.684 1.00 96.81 101 LEU A C 1
ATOM 834 O O . LEU A 1 101 ? -4.343 0.047 5.864 1.00 96.81 101 LEU A O 1
ATOM 838 N N . LYS A 1 102 ? -5.546 -0.941 4.243 1.00 95.69 102 LYS A N 1
ATOM 839 C CA . LYS A 1 102 ? -6.638 -1.405 5.117 1.00 95.69 102 LYS A CA 1
ATOM 840 C C . LYS A 1 102 ? -6.127 -2.301 6.239 1.00 95.69 102 LYS A C 1
ATOM 842 O O . LYS A 1 102 ? -6.382 -2.036 7.412 1.00 95.69 102 LYS A O 1
ATOM 847 N N . MET A 1 103 ? -5.336 -3.320 5.895 1.00 96.56 103 MET A N 1
ATOM 848 C CA . MET A 1 103 ? -4.733 -4.203 6.895 1.00 96.56 103 MET A CA 1
ATOM 849 C C . MET A 1 103 ? -3.786 -3.434 7.824 1.00 96.56 103 MET A C 1
ATOM 851 O O . MET A 1 103 ? -3.739 -3.718 9.017 1.00 96.56 103 MET A O 1
ATOM 855 N N . HIS A 1 104 ? -3.037 -2.449 7.315 1.00 96.12 104 HIS A N 1
ATOM 856 C 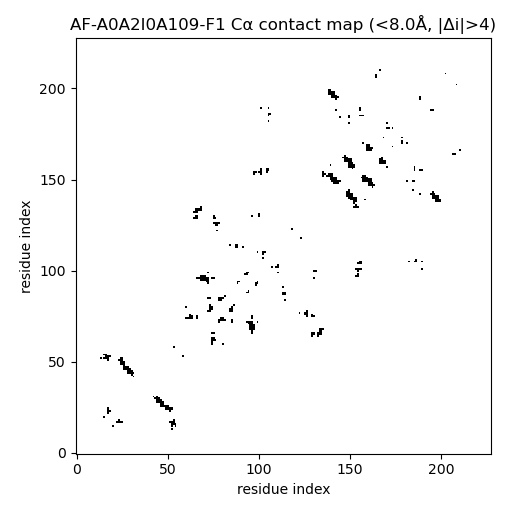CA . HIS A 1 104 ? -2.185 -1.611 8.158 1.00 96.12 104 HIS A CA 1
ATOM 857 C C . HIS A 1 104 ? -2.990 -0.797 9.180 1.00 96.12 104 HIS A C 1
ATOM 859 O O . HIS A 1 104 ? -2.588 -0.763 10.343 1.00 96.12 104 HIS A O 1
ATOM 865 N N . SER A 1 105 ? -4.094 -0.174 8.756 1.00 93.44 105 SER A N 1
ATOM 866 C CA . SER A 1 105 ? -4.968 0.633 9.616 1.00 93.44 105 SER A CA 1
ATOM 867 C C . SER A 1 105 ? -5.627 -0.202 10.713 1.00 93.44 105 SER A C 1
ATOM 869 O O . SER A 1 105 ? -5.729 0.245 11.853 1.00 93.44 105 SER A O 1
ATOM 871 N N . VAL A 1 106 ? -6.056 -1.421 10.377 1.00 93.69 106 VAL A N 1
ATOM 872 C CA . VAL A 1 106 ? -6.830 -2.282 11.282 1.00 93.69 106 VAL A CA 1
ATOM 873 C C . VAL A 1 106 ? -5.944 -3.159 12.165 1.00 93.69 106 VAL A C 1
ATOM 875 O O . VAL A 1 106 ? -6.195 -3.292 13.360 1.00 93.69 106 VAL A O 1
ATOM 878 N N . ASP A 1 107 ? -4.905 -3.775 11.597 1.00 94.06 107 ASP A N 1
ATOM 879 C CA . ASP A 1 107 ? -4.023 -4.702 12.309 1.00 94.06 107 ASP A CA 1
ATOM 880 C C . ASP A 1 107 ? -2.592 -4.671 11.744 1.00 94.06 107 ASP A C 1
ATOM 882 O O . ASP A 1 107 ? -2.096 -5.594 11.081 1.00 94.06 107 ASP A O 1
ATOM 886 N N . GLN A 1 108 ? -1.875 -3.586 12.057 1.00 94.00 108 GLN A N 1
ATOM 887 C CA . GLN A 1 108 ? -0.455 -3.446 11.727 1.00 94.00 108 GLN A CA 1
ATOM 888 C C . GLN A 1 108 ? 0.387 -4.631 12.235 1.00 94.00 108 GLN A C 1
ATOM 890 O O . GLN A 1 108 ? 1.361 -5.019 11.580 1.00 94.00 108 GLN A O 1
ATOM 895 N N . GLY A 1 109 ? 0.041 -5.198 13.395 1.00 94.50 109 GLY A N 1
ATOM 896 C CA . GLY A 1 109 ? 0.756 -6.322 13.996 1.00 94.50 109 GLY A CA 1
ATOM 897 C C . GLY A 1 109 ? 0.669 -7.579 13.133 1.00 94.50 109 GLY A C 1
ATOM 898 O O . GLY A 1 109 ? 1.694 -8.204 12.836 1.00 94.50 109 GLY A O 1
ATOM 899 N N . ARG A 1 110 ? -0.535 -7.914 12.656 1.00 94.69 110 ARG A N 1
ATOM 900 C CA . ARG A 1 110 ? -0.760 -9.007 11.705 1.00 94.69 110 ARG A CA 1
ATOM 901 C C . ARG A 1 110 ? -0.025 -8.756 10.397 1.00 94.69 110 ARG A C 1
ATOM 903 O O . ARG A 1 110 ? 0.696 -9.646 9.950 1.00 94.69 110 ARG A O 1
ATOM 910 N N . LEU A 1 111 ? -0.114 -7.555 9.823 1.00 96.62 111 LEU A N 1
ATOM 911 C CA . LEU A 1 111 ? 0.594 -7.233 8.578 1.00 96.62 111 LEU A CA 1
ATOM 912 C C . LEU A 1 111 ? 2.114 -7.421 8.710 1.00 96.62 111 LEU A C 1
ATOM 914 O O . LEU A 1 111 ? 2.755 -8.040 7.856 1.00 96.62 111 LEU A O 1
ATOM 918 N N . ARG A 1 112 ? 2.694 -6.959 9.826 1.00 96.38 112 ARG A N 1
ATOM 919 C CA . ARG A 1 112 ? 4.109 -7.184 10.158 1.00 96.38 112 ARG A CA 1
ATOM 920 C C . ARG A 1 112 ? 4.439 -8.669 10.279 1.00 96.38 112 ARG A C 1
ATOM 922 O O . ARG A 1 112 ? 5.477 -9.100 9.777 1.00 96.38 112 ARG A O 1
ATOM 929 N N . LYS A 1 113 ? 3.563 -9.465 10.896 1.00 96.69 113 LYS A N 1
ATOM 930 C CA . LYS A 1 113 ? 3.738 -10.918 11.024 1.00 96.69 113 LYS A CA 1
ATOM 931 C C . LYS A 1 113 ? 3.706 -11.630 9.666 1.00 96.69 113 LYS A C 1
ATOM 933 O O . LYS A 1 113 ? 4.535 -12.512 9.450 1.00 96.69 113 LYS A O 1
ATOM 938 N N . ILE A 1 114 ? 2.820 -11.223 8.753 1.00 96.19 114 ILE A N 1
ATOM 939 C CA . ILE A 1 114 ? 2.719 -11.767 7.384 1.00 96.19 114 ILE A CA 1
ATOM 940 C C . ILE A 1 114 ? 4.020 -11.529 6.612 1.00 96.19 114 ILE A C 1
ATOM 942 O O . ILE A 1 114 ? 4.573 -12.440 5.995 1.00 96.19 114 ILE A O 1
ATOM 946 N N . LEU A 1 115 ? 4.555 -10.309 6.675 1.00 95.06 115 LEU A N 1
ATOM 947 C CA . LEU A 1 115 ? 5.817 -9.961 6.013 1.00 95.06 115 LEU A CA 1
ATOM 948 C C . LEU A 1 115 ? 7.006 -10.668 6.682 1.00 95.06 115 LEU A C 1
ATOM 950 O O . LEU A 1 115 ? 7.925 -11.137 5.999 1.00 95.06 115 LEU A O 1
ATOM 954 N N . GLY A 1 116 ? 6.921 -10.857 7.999 1.00 92.50 116 GLY A N 1
ATOM 955 C CA . GLY A 1 116 ? 7.836 -11.644 8.812 1.00 92.50 116 GLY A CA 1
ATOM 956 C C . GLY A 1 116 ? 9.215 -11.002 8.971 1.00 92.50 116 GLY A C 1
ATOM 957 O O . GLY A 1 116 ? 9.490 -9.908 8.486 1.00 92.50 116 GLY A O 1
ATOM 958 N N . ILE A 1 117 ? 10.123 -11.737 9.620 1.00 87.81 117 ILE A N 1
ATOM 959 C CA . ILE A 1 117 ? 11.470 -11.265 10.010 1.00 87.81 117 ILE A CA 1
ATOM 960 C C . ILE A 1 117 ? 12.318 -10.814 8.805 1.00 87.81 117 ILE A C 1
ATOM 962 O O . ILE A 1 117 ? 13.225 -9.999 8.945 1.00 87.81 117 ILE A O 1
ATOM 966 N N . GLY A 1 118 ? 12.016 -11.314 7.602 1.00 86.00 118 GLY A N 1
ATOM 967 C CA . GLY A 1 118 ? 12.723 -10.925 6.380 1.00 86.00 118 GLY A CA 1
ATOM 968 C C . GLY A 1 118 ? 12.580 -9.441 6.029 1.00 86.00 118 GLY A C 1
ATOM 969 O O . GLY A 1 118 ? 13.418 -8.913 5.300 1.00 86.00 118 GLY A O 1
ATOM 970 N N . MET A 1 119 ? 11.548 -8.760 6.536 1.00 93.69 119 MET A N 1
ATOM 971 C CA . MET A 1 119 ? 11.352 -7.332 6.324 1.00 93.69 119 MET A CA 1
ATOM 972 C C . MET A 1 119 ? 11.906 -6.534 7.506 1.00 93.69 119 MET A C 1
ATOM 974 O O . MET A 1 119 ? 11.275 -6.441 8.556 1.00 93.69 119 MET A O 1
ATOM 978 N N . SER A 1 120 ? 13.086 -5.938 7.326 1.00 95.00 120 SER A N 1
ATOM 979 C CA . SER A 1 120 ? 13.669 -5.047 8.337 1.00 95.00 120 SER A CA 1
ATOM 980 C C . SER A 1 120 ? 12.814 -3.796 8.554 1.00 95.00 120 SER A C 1
ATOM 982 O O . SER A 1 120 ? 12.109 -3.367 7.639 1.00 95.00 120 SER A O 1
ATOM 984 N N . ASP A 1 121 ? 12.932 -3.156 9.721 1.00 95.44 121 ASP A N 1
ATOM 985 C CA . ASP A 1 121 ? 12.168 -1.941 10.050 1.00 95.44 121 ASP A CA 1
ATOM 986 C C . ASP A 1 121 ? 12.366 -0.824 9.030 1.00 95.44 121 ASP A C 1
ATOM 988 O O . ASP A 1 121 ? 11.400 -0.250 8.540 1.00 95.44 121 ASP A O 1
ATOM 992 N N . ARG A 1 122 ? 13.608 -0.610 8.588 1.00 95.62 122 ARG A N 1
ATOM 993 C CA . ARG A 1 122 ? 13.909 0.357 7.528 1.00 95.62 122 ARG A CA 1
ATOM 994 C C . ARG A 1 122 ? 13.178 0.030 6.221 1.00 95.62 122 ARG A C 1
ATOM 996 O O . ARG A 1 122 ? 12.723 0.920 5.510 1.00 95.62 122 ARG A O 1
ATOM 1003 N N . THR A 1 123 ? 13.098 -1.253 5.869 1.00 95.62 123 THR A N 1
ATOM 1004 C CA . THR A 1 123 ? 12.419 -1.715 4.646 1.00 95.62 123 THR A CA 1
ATOM 1005 C C . THR A 1 123 ? 10.910 -1.544 4.760 1.00 95.62 123 THR A C 1
ATOM 1007 O O . THR A 1 123 ? 10.271 -1.093 3.808 1.00 95.62 123 THR A O 1
ATOM 1010 N N . TRP A 1 124 ? 10.360 -1.863 5.930 1.00 96.62 124 TRP A N 1
ATOM 1011 C CA . TRP A 1 124 ? 8.971 -1.605 6.272 1.00 96.62 124 TRP A CA 1
ATOM 1012 C C . TRP A 1 124 ? 8.629 -0.118 6.149 1.00 96.62 124 TRP A C 1
ATOM 1014 O O . TRP A 1 124 ? 7.684 0.218 5.446 1.00 96.62 124 TRP A O 1
ATOM 1024 N N . GLU A 1 125 ? 9.421 0.767 6.757 1.00 96.50 125 GLU A N 1
ATOM 1025 C CA . GLU A 1 125 ? 9.200 2.216 6.714 1.00 96.50 125 GLU A CA 1
ATOM 1026 C C . GLU A 1 125 ? 9.210 2.752 5.283 1.00 96.50 125 GLU A C 1
ATOM 1028 O O . GLU A 1 125 ? 8.303 3.484 4.907 1.00 96.50 125 GLU A O 1
ATOM 1033 N N . MET A 1 126 ? 10.177 2.346 4.449 1.00 96.25 126 MET A N 1
ATOM 1034 C CA . MET A 1 126 ? 10.203 2.743 3.032 1.00 96.25 126 MET A CA 1
ATOM 1035 C C . MET A 1 126 ? 8.939 2.288 2.287 1.00 96.25 126 MET A C 1
ATOM 1037 O O . MET A 1 126 ? 8.354 3.054 1.526 1.00 96.25 126 MET A O 1
ATOM 1041 N N . THR A 1 127 ? 8.493 1.054 2.534 1.00 97.06 127 THR A N 1
ATOM 1042 C CA . THR A 1 127 ? 7.290 0.490 1.900 1.00 97.06 127 THR A CA 1
ATOM 1043 C C . THR A 1 127 ? 6.038 1.242 2.334 1.00 97.06 127 THR A C 1
ATOM 1045 O O . THR A 1 127 ? 5.231 1.640 1.497 1.00 97.06 127 THR A O 1
ATOM 1048 N N . LEU A 1 128 ? 5.897 1.460 3.642 1.00 96.75 128 LEU A N 1
ATOM 1049 C CA . LEU A 1 128 ? 4.737 2.106 4.232 1.00 96.75 128 LEU A CA 1
ATOM 1050 C C . LEU A 1 128 ? 4.668 3.587 3.862 1.00 96.75 128 LEU A C 1
ATOM 1052 O O . LEU A 1 128 ? 3.606 4.062 3.478 1.00 96.75 128 LEU A O 1
ATOM 1056 N N . ASN A 1 129 ? 5.788 4.307 3.927 1.00 96.44 129 ASN A N 1
ATOM 1057 C CA . ASN A 1 129 ? 5.843 5.712 3.533 1.00 96.44 129 ASN A CA 1
ATOM 1058 C C . ASN A 1 129 ? 5.484 5.872 2.058 1.00 96.44 129 ASN A C 1
ATOM 1060 O O . ASN A 1 129 ? 4.727 6.774 1.719 1.00 96.44 129 ASN A O 1
ATOM 1064 N N . HIS A 1 130 ? 5.957 4.968 1.195 1.00 97.12 130 HIS A N 1
ATOM 1065 C CA . HIS A 1 130 ? 5.553 4.965 -0.203 1.00 97.12 130 HIS A CA 1
ATOM 1066 C C . HIS A 1 130 ? 4.045 4.710 -0.363 1.00 97.12 130 HIS A C 1
ATOM 1068 O O . HIS A 1 130 ? 3.379 5.480 -1.052 1.00 97.12 130 HIS A O 1
ATOM 1074 N N . ALA A 1 131 ? 3.486 3.704 0.317 1.00 96.75 131 ALA A N 1
ATOM 1075 C CA . ALA A 1 131 ? 2.047 3.428 0.288 1.00 96.75 131 ALA A CA 1
ATOM 1076 C C . ALA A 1 131 ? 1.217 4.631 0.771 1.00 96.75 131 ALA A C 1
ATOM 1078 O O . ALA A 1 131 ? 0.213 4.967 0.157 1.00 96.75 131 ALA A O 1
ATOM 1079 N N . LYS A 1 132 ? 1.679 5.341 1.809 1.00 93.56 132 LYS A N 1
ATOM 1080 C CA . LYS A 1 132 ? 1.032 6.548 2.349 1.00 93.56 132 LYS A CA 1
ATOM 1081 C C . LYS A 1 132 ? 1.092 7.768 1.425 1.00 93.56 132 LYS A C 1
ATOM 1083 O O . LYS A 1 132 ? 0.368 8.725 1.665 1.00 93.56 132 LYS A O 1
ATOM 1088 N N . THR A 1 133 ? 1.904 7.751 0.363 1.00 94.62 133 THR A N 1
ATOM 1089 C CA . THR A 1 133 ? 1.817 8.786 -0.688 1.00 94.62 133 THR A CA 1
ATOM 1090 C C . THR A 1 133 ? 0.601 8.608 -1.605 1.00 94.62 133 THR A C 1
ATOM 1092 O O . THR A 1 133 ? 0.321 9.492 -2.411 1.00 94.62 133 THR A O 1
ATOM 1095 N N . CYS A 1 134 ? -0.116 7.482 -1.495 1.00 92.94 134 CYS A N 1
ATOM 1096 C CA . CYS A 1 134 ? -1.338 7.212 -2.244 1.00 92.94 134 CYS A CA 1
ATOM 1097 C C . CYS A 1 134 ? -2.426 8.257 -1.956 1.00 92.94 134 CYS A C 1
ATOM 1099 O O . CYS A 1 134 ? -2.628 8.675 -0.817 1.00 92.94 134 CYS A O 1
ATOM 1101 N N . VAL A 1 135 ? -3.159 8.652 -2.997 1.00 90.31 135 VAL A N 1
ATOM 1102 C CA . VAL A 1 135 ? -4.302 9.563 -2.879 1.00 90.31 135 VAL A CA 1
ATOM 1103 C C . VAL A 1 135 ? -5.554 8.742 -2.560 1.00 90.31 135 VAL A C 1
ATOM 1105 O O . VAL A 1 135 ? -6.012 7.966 -3.393 1.00 90.31 135 VAL A O 1
ATOM 1108 N N . LEU A 1 136 ? -6.108 8.920 -1.358 1.00 85.44 136 LEU A N 1
ATOM 1109 C CA . LEU A 1 136 ? -7.181 8.074 -0.804 1.00 85.44 136 LEU A CA 1
ATOM 1110 C C . LEU A 1 136 ? -8.598 8.425 -1.307 1.00 85.44 136 LEU A C 1
ATOM 1112 O O . LEU A 1 136 ? -9.549 7.673 -1.070 1.00 85.44 136 LEU A O 1
ATOM 1116 N N . GLY A 1 137 ? -8.731 9.548 -2.019 1.00 82.50 137 GLY A N 1
ATOM 1117 C CA . GLY A 1 137 ? -10.016 10.121 -2.421 1.00 82.50 137 GLY A CA 1
ATOM 1118 C C . GLY A 1 137 ? -10.772 10.762 -1.252 1.00 82.50 137 GLY A C 1
ATOM 1119 O O . GLY A 1 137 ? -10.242 10.900 -0.154 1.00 82.50 137 GLY A O 1
ATOM 1120 N N . GLU A 1 138 ? -12.019 11.158 -1.504 1.00 82.19 138 GLU A N 1
ATOM 1121 C CA . GLU A 1 138 ? -12.885 11.864 -0.539 1.00 82.19 138 GLU A CA 1
ATOM 1122 C C . GLU A 1 138 ? -14.026 10.981 -0.008 1.00 82.19 138 GLU A C 1
ATOM 1124 O O . GLU A 1 138 ? -14.955 11.459 0.641 1.00 82.19 138 GLU A O 1
ATOM 1129 N N . LYS A 1 139 ? -13.983 9.679 -0.307 1.00 86.12 139 LYS A N 1
ATOM 1130 C CA . LYS A 1 139 ? -15.029 8.746 0.103 1.00 86.12 139 LYS A CA 1
ATOM 1131 C C . LYS A 1 139 ? -14.977 8.509 1.606 1.00 86.12 139 LYS A C 1
ATOM 1133 O O . LYS A 1 139 ? -13.939 8.126 2.149 1.00 86.12 139 LYS A O 1
ATOM 1138 N N . ILE A 1 140 ? -16.129 8.691 2.239 1.00 88.31 140 ILE A N 1
ATOM 1139 C CA . ILE A 1 140 ? -16.370 8.345 3.634 1.00 88.31 140 ILE A CA 1
ATOM 1140 C C . ILE A 1 140 ? -17.398 7.227 3.681 1.00 88.31 140 ILE A C 1
ATOM 1142 O O . ILE A 1 140 ? -18.381 7.219 2.940 1.00 88.31 140 ILE A O 1
ATOM 1146 N N . TYR A 1 141 ? -17.149 6.295 4.577 1.00 90.56 141 TYR A N 1
ATOM 1147 C CA . TYR A 1 141 ? -17.906 5.083 4.782 1.00 90.56 141 TYR A CA 1
ATOM 1148 C C . TYR A 1 141 ? -18.437 5.058 6.211 1.00 90.56 141 TYR A C 1
ATOM 1150 O O . TYR A 1 141 ? -17.759 5.521 7.126 1.00 90.56 141 TYR A O 1
ATOM 1158 N N . VAL A 1 142 ? -19.640 4.530 6.411 1.00 91.88 142 VAL A N 1
ATOM 1159 C CA . VAL A 1 142 ? -20.293 4.449 7.718 1.00 91.88 142 VAL A CA 1
ATOM 1160 C C . VAL A 1 142 ? -20.454 2.988 8.109 1.00 91.88 142 VAL A C 1
ATOM 1162 O O . VAL A 1 142 ? -21.098 2.220 7.395 1.00 91.88 142 VAL A O 1
ATOM 1165 N N . TYR A 1 143 ? -19.900 2.615 9.260 1.00 92.69 143 TYR A N 1
ATOM 1166 C CA . TYR A 1 143 ? -20.166 1.329 9.902 1.00 92.69 143 TYR A CA 1
ATOM 1167 C C . TYR A 1 143 ? -20.997 1.556 11.163 1.00 92.69 143 TYR A C 1
ATOM 1169 O O . TYR A 1 143 ? -20.545 2.227 12.095 1.00 92.69 143 TYR A O 1
ATOM 1177 N N . ARG A 1 144 ? -22.225 1.030 11.174 1.00 90.62 144 ARG A N 1
ATOM 1178 C CA . ARG A 1 144 ? -23.177 1.258 12.265 1.00 90.62 144 ARG A CA 1
ATOM 1179 C C . ARG A 1 144 ? -22.977 0.269 13.400 1.00 90.62 144 ARG A C 1
ATOM 1181 O O . ARG A 1 144 ? -23.001 -0.941 13.189 1.00 90.62 144 ARG A O 1
ATOM 1188 N N . GLY A 1 145 ? -22.835 0.790 14.612 1.00 86.50 145 GLY A N 1
ATOM 1189 C CA . GLY A 1 145 ? -22.723 -0.000 15.831 1.00 86.50 145 GLY A CA 1
ATOM 1190 C C . GLY A 1 145 ? -23.904 0.206 16.772 1.00 86.50 145 GLY A C 1
ATOM 1191 O O . GLY A 1 145 ? -24.713 1.116 16.624 1.00 86.50 145 GLY A O 1
ATOM 1192 N N . LEU A 1 146 ? -23.983 -0.632 17.807 1.00 84.94 146 LEU A N 1
ATOM 1193 C CA . LEU A 1 146 ? -25.032 -0.527 18.830 1.00 84.94 146 LEU A CA 1
ATOM 1194 C C . LEU A 1 146 ? -24.903 0.734 19.700 1.00 84.94 146 LEU A C 1
ATOM 1196 O O . LEU A 1 146 ? -25.897 1.210 20.241 1.00 84.94 146 LEU A O 1
ATOM 1200 N N . GLN A 1 147 ? -23.676 1.234 19.886 1.00 82.94 147 GLN A N 1
ATOM 1201 C CA . GLN A 1 147 ? -23.373 2.364 20.776 1.00 82.94 147 GLN A CA 1
ATOM 1202 C C . GLN A 1 147 ? -22.949 3.624 20.015 1.00 82.94 147 GLN A C 1
ATOM 1204 O O . GLN A 1 147 ? -23.197 4.733 20.484 1.00 82.94 147 GLN A O 1
ATOM 1209 N N . CYS A 1 148 ? -22.298 3.465 18.866 1.00 86.81 148 CYS A N 1
ATOM 1210 C CA . CYS A 1 148 ? -21.839 4.550 18.011 1.00 86.81 148 CYS A CA 1
ATOM 1211 C C . CYS A 1 148 ? -21.700 4.066 16.564 1.00 86.81 148 CYS A C 1
ATOM 1213 O O . CYS A 1 148 ? -21.607 2.866 16.316 1.00 86.81 148 CYS A O 1
ATOM 1215 N N . ASP A 1 149 ? -21.640 5.012 15.637 1.00 90.12 149 ASP A N 1
ATOM 1216 C CA . ASP A 1 149 ? -21.296 4.800 14.240 1.00 90.12 149 ASP A CA 1
ATOM 1217 C C . ASP A 1 149 ? -19.841 5.223 14.009 1.00 90.12 149 ASP A C 1
ATOM 1219 O O . ASP A 1 149 ? -19.377 6.240 14.543 1.00 90.12 149 ASP A O 1
ATOM 1223 N N . LEU A 1 150 ? -19.112 4.456 13.201 1.00 91.75 150 LEU A N 1
ATOM 1224 C CA . LEU A 1 150 ? -17.771 4.812 12.750 1.00 91.75 150 LEU A CA 1
ATOM 1225 C C . LEU A 1 150 ? -17.821 5.417 11.357 1.00 91.75 150 LEU A C 1
ATOM 1227 O O . LEU A 1 150 ? -18.398 4.832 10.443 1.00 91.75 150 LEU A O 1
ATOM 1231 N N . LEU A 1 151 ? -17.149 6.553 11.201 1.00 90.94 151 LEU A N 1
ATOM 1232 C CA . LEU A 1 151 ? -16.809 7.112 9.903 1.00 90.94 151 LEU A CA 1
ATOM 1233 C C . LEU A 1 151 ? -15.415 6.613 9.531 1.00 90.94 151 LEU A C 1
ATOM 1235 O O . LEU A 1 151 ? -14.456 6.834 10.273 1.00 90.94 151 LEU A O 1
ATOM 1239 N N . LEU A 1 152 ? -15.306 5.945 8.390 1.00 91.81 152 LEU A N 1
ATOM 1240 C CA . LEU A 1 152 ? -14.082 5.343 7.874 1.00 91.81 152 LEU A CA 1
ATOM 1241 C C . LEU A 1 152 ? -13.727 5.961 6.520 1.00 91.81 152 LEU A C 1
ATOM 1243 O O . LEU A 1 152 ? -14.614 6.309 5.743 1.00 91.81 152 LEU A O 1
ATOM 1247 N N . ASN A 1 153 ? -12.439 6.078 6.209 1.00 91.31 153 ASN A N 1
ATOM 1248 C CA . ASN A 1 153 ? -11.997 6.393 4.846 1.00 91.31 153 ASN A CA 1
ATOM 1249 C C . ASN A 1 153 ? -11.836 5.111 3.997 1.00 91.31 153 ASN A C 1
ATOM 1251 O O . ASN A 1 153 ? -12.054 3.994 4.472 1.00 91.31 153 ASN A O 1
ATOM 1255 N N . SER A 1 154 ? -11.408 5.262 2.739 1.00 90.81 154 SER A N 1
ATOM 1256 C CA . SER A 1 154 ? -11.171 4.151 1.798 1.00 90.81 154 SER A CA 1
ATOM 1257 C C . SER A 1 154 ? -10.185 3.082 2.289 1.00 90.81 154 SER A C 1
ATOM 1259 O O . SER A 1 154 ? -10.157 1.992 1.731 1.00 90.81 154 SER A O 1
ATOM 1261 N N . ILE A 1 155 ? -9.378 3.363 3.317 1.00 93.31 155 ILE A N 1
ATOM 1262 C CA . ILE A 1 155 ? -8.392 2.428 3.879 1.00 93.31 155 ILE A CA 1
ATOM 1263 C C . ILE A 1 155 ? -8.735 1.996 5.311 1.00 93.31 155 ILE A C 1
ATOM 1265 O O . ILE A 1 155 ? -7.839 1.638 6.076 1.00 93.31 155 ILE A O 1
ATOM 1269 N N . CYS A 1 156 ? -10.019 2.030 5.681 1.00 92.19 156 CYS A N 1
ATOM 1270 C CA . CYS A 1 156 ? -10.525 1.643 7.005 1.00 92.19 156 CYS A CA 1
ATOM 1271 C C . CYS A 1 156 ? -9.931 2.441 8.179 1.00 92.19 156 CYS A C 1
ATOM 1273 O O . CYS A 1 156 ? -9.978 1.988 9.321 1.00 92.19 156 CYS A O 1
ATOM 1275 N N . GLU A 1 157 ? -9.354 3.613 7.929 1.00 91.38 157 GLU A N 1
ATOM 1276 C CA . GLU A 1 157 ? -8.885 4.486 9.000 1.00 91.38 157 GLU A CA 1
ATOM 1277 C C . GLU A 1 157 ? -10.073 5.250 9.588 1.00 91.38 157 GLU A C 1
ATOM 1279 O O . GLU A 1 157 ? -10.944 5.725 8.852 1.00 91.38 157 GLU A O 1
ATOM 1284 N N . VAL A 1 158 ? -10.107 5.368 10.917 1.00 90.56 158 VAL A N 1
ATOM 1285 C CA . VAL A 1 158 ? -11.191 6.045 11.633 1.00 90.56 158 VAL A CA 1
ATOM 1286 C C . VAL A 1 158 ? -11.089 7.550 11.410 1.00 90.56 158 VAL A C 1
ATOM 1288 O O . VAL A 1 158 ? -10.290 8.246 12.032 1.00 90.56 158 VAL A O 1
ATOM 1291 N N . ALA A 1 159 ? -11.943 8.045 10.522 1.00 87.19 159 ALA A N 1
ATOM 1292 C CA . ALA A 1 159 ? -12.127 9.455 10.229 1.00 87.19 159 ALA A CA 1
ATOM 1293 C C . ALA A 1 159 ? -12.897 10.162 11.355 1.00 87.19 159 ALA A C 1
ATOM 1295 O O . ALA A 1 159 ? -12.611 11.314 11.673 1.00 87.19 159 ALA A O 1
ATOM 1296 N N . GLY A 1 160 ? -13.849 9.472 11.987 1.00 86.56 160 GLY A N 1
ATOM 1297 C CA . GLY A 1 160 ? -14.670 10.028 13.058 1.00 86.56 160 GLY A CA 1
ATOM 1298 C C . GLY A 1 160 ? -15.538 8.982 13.747 1.00 86.56 160 GLY A C 1
ATOM 1299 O O . GLY A 1 160 ? -15.679 7.856 13.276 1.00 86.56 160 GLY A O 1
ATOM 1300 N N . ILE A 1 161 ? -16.113 9.362 14.887 1.00 88.06 161 ILE A N 1
ATOM 1301 C CA . ILE A 1 161 ? -16.980 8.499 15.692 1.00 88.06 161 ILE A CA 1
ATOM 1302 C C . ILE A 1 161 ? -18.215 9.311 16.081 1.00 88.06 161 ILE A C 1
ATOM 1304 O O . ILE A 1 161 ? -18.086 10.424 16.597 1.00 88.06 161 ILE A O 1
ATOM 1308 N N . VAL A 1 162 ? -19.403 8.766 15.839 1.00 86.12 162 VAL A N 1
ATOM 1309 C CA . VAL A 1 162 ? -20.682 9.454 16.044 1.00 86.12 162 VAL A CA 1
ATOM 1310 C C . VAL A 1 162 ? -21.542 8.667 17.025 1.00 86.12 162 VAL A C 1
ATOM 1312 O O . VAL A 1 162 ? -21.744 7.474 16.860 1.00 86.12 162 VAL A O 1
ATOM 1315 N N . MET A 1 163 ? -22.066 9.319 18.057 1.00 84.25 163 MET A N 1
ATOM 1316 C CA . MET A 1 163 ? -22.969 8.722 19.044 1.00 84.25 163 MET A CA 1
ATOM 1317 C C . MET A 1 163 ? -24.282 9.509 19.048 1.00 84.25 163 MET A C 1
ATOM 1319 O O . MET A 1 163 ? -24.369 10.605 19.609 1.00 84.25 163 MET A O 1
ATOM 1323 N N . GLY A 1 164 ? -25.304 8.977 18.375 1.00 77.94 164 GLY A N 1
ATOM 1324 C CA . GLY A 1 164 ? -26.545 9.710 18.116 1.00 77.94 164 GLY A CA 1
ATOM 1325 C C . GLY A 1 164 ? -26.282 10.955 17.26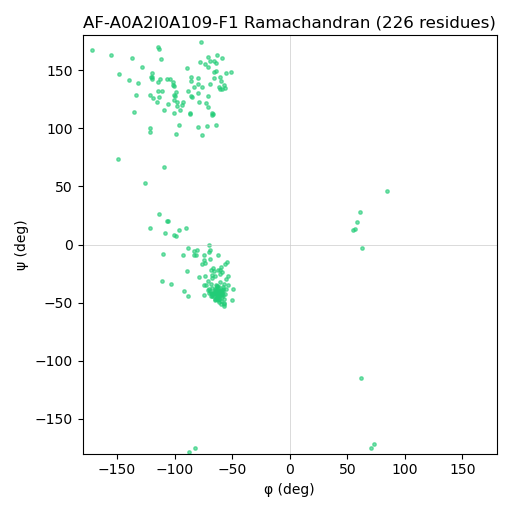2 1.00 77.94 164 GLY A C 1
ATOM 1326 O O . GLY A 1 164 ? -25.856 10.840 16.121 1.00 77.94 164 GLY A O 1
ATOM 1327 N N . ASN A 1 165 ? -26.499 12.146 17.830 1.00 73.12 165 ASN A N 1
ATOM 1328 C CA . ASN A 1 165 ? -26.260 13.430 17.150 1.00 73.12 165 ASN A CA 1
ATOM 1329 C C . ASN A 1 165 ? -24.934 14.103 1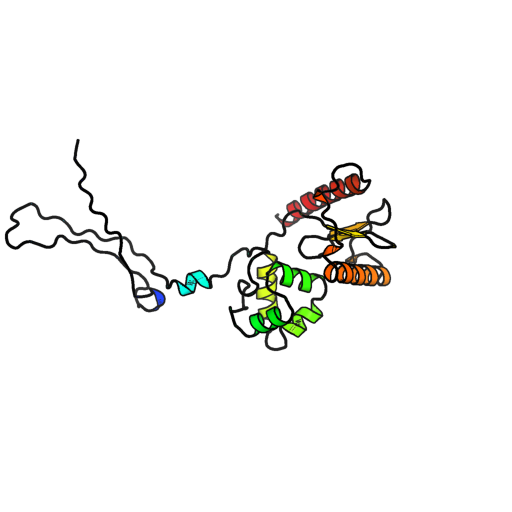7.558 1.00 73.12 165 ASN A C 1
ATOM 1331 O O . ASN A 1 165 ? -24.713 15.268 17.229 1.00 73.12 165 ASN A O 1
ATOM 1335 N N . LEU A 1 166 ? -24.080 13.417 18.326 1.00 76.81 166 LEU A N 1
ATOM 1336 C CA . LEU A 1 166 ? -22.831 13.969 18.851 1.00 76.81 166 LEU A CA 1
ATOM 1337 C C . LEU A 1 166 ? -21.623 13.312 18.185 1.00 76.81 166 LEU A C 1
ATOM 1339 O O . LEU A 1 166 ? -21.522 12.088 18.140 1.00 76.81 166 LEU A O 1
ATOM 1343 N N . THR A 1 167 ? -20.669 14.126 17.739 1.00 78.50 167 THR A N 1
ATOM 1344 C CA . THR A 1 167 ? -19.351 13.649 17.307 1.00 78.50 167 THR A CA 1
ATOM 1345 C C . THR A 1 167 ? -18.439 13.520 18.520 1.00 78.50 167 THR A C 1
ATOM 1347 O O . THR A 1 167 ? -18.280 14.470 19.290 1.00 78.50 167 THR A O 1
ATOM 1350 N N . LEU A 1 168 ? -17.841 12.346 18.703 1.00 77.38 168 LEU A N 1
ATOM 1351 C CA . LEU A 1 168 ? -16.867 12.106 19.762 1.00 77.38 168 LEU A CA 1
ATOM 1352 C C . LEU A 1 168 ? -15.493 12.690 19.388 1.00 77.38 168 LEU A C 1
ATOM 1354 O O . LEU A 1 168 ? -15.203 12.882 18.203 1.00 77.38 168 LEU A O 1
ATOM 1358 N N . PRO A 1 169 ? -14.628 12.976 20.381 1.00 76.38 169 PRO A N 1
ATOM 1359 C CA . PRO A 1 169 ? -13.268 13.417 20.105 1.00 76.38 169 PRO A CA 1
ATOM 1360 C C . PRO A 1 169 ? -12.467 12.333 19.360 1.00 76.38 169 PRO A C 1
ATOM 1362 O O . PRO A 1 169 ? -12.852 11.158 19.374 1.00 76.38 169 PRO A O 1
ATOM 1365 N N . PRO A 1 170 ? -11.332 12.707 18.736 1.00 75.69 170 PRO A N 1
ATOM 1366 C CA . PRO A 1 170 ? -10.458 11.765 18.048 1.00 75.69 170 PRO A CA 1
ATOM 1367 C C . PRO A 1 170 ? -10.101 10.566 18.926 1.00 75.69 170 PRO A C 1
ATOM 1369 O O . PRO A 1 170 ? -9.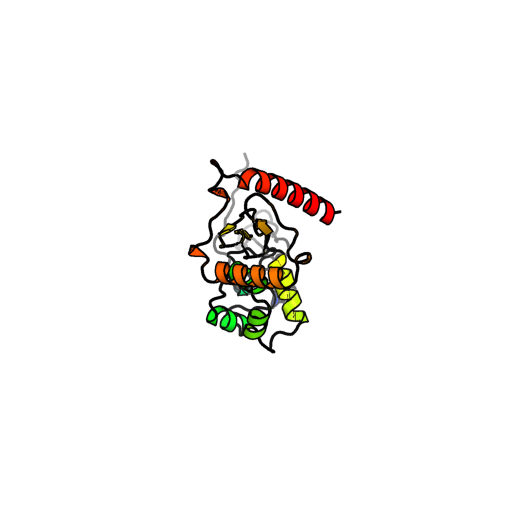957 10.698 20.145 1.00 75.69 170 PRO A O 1
ATOM 1372 N N . GLN A 1 171 ? -9.898 9.409 18.297 1.00 78.38 171 GLN A N 1
ATOM 1373 C CA . GLN A 1 171 ? -9.639 8.143 18.987 1.00 78.38 171 GLN A CA 1
ATOM 1374 C C . GLN A 1 171 ? -8.531 8.260 20.053 1.00 78.38 171 GLN A C 1
ATOM 1376 O O . GLN A 1 171 ? -8.676 7.743 21.160 1.00 78.38 171 GLN A O 1
ATOM 1381 N N . ASP A 1 172 ? -7.475 9.028 19.774 1.00 79.00 172 ASP A N 1
ATOM 1382 C CA . ASP A 1 172 ? -6.333 9.248 20.672 1.00 79.00 172 ASP A CA 1
ATOM 1383 C C . ASP A 1 172 ? -6.625 10.082 21.924 1.00 79.00 172 ASP A C 1
ATOM 1385 O O . ASP A 1 172 ? -5.760 10.217 22.793 1.00 79.00 172 ASP A O 1
ATOM 1389 N N . GLN A 1 173 ? -7.833 10.620 22.056 1.00 82.50 173 GLN A N 1
ATOM 1390 C CA . GLN A 1 173 ? -8.293 11.370 23.226 1.00 82.50 173 GLN A CA 1
ATOM 1391 C C . GLN A 1 173 ? -9.355 10.607 24.027 1.00 82.50 173 GLN A C 1
ATOM 1393 O O . GLN A 1 173 ? -9.694 11.010 25.138 1.00 82.50 173 GLN A O 1
ATOM 1398 N N . LEU A 1 174 ? -9.848 9.476 23.513 1.00 84.06 174 LEU A N 1
ATOM 1399 C CA . LEU A 1 174 ? -10.853 8.672 24.204 1.00 84.06 174 LEU A CA 1
ATOM 1400 C C . LEU A 1 174 ? -10.256 7.901 25.395 1.00 84.06 174 LEU A C 1
ATOM 1402 O O . LEU A 1 174 ? -9.062 7.583 25.398 1.00 84.06 174 LEU A O 1
ATOM 1406 N N . PRO A 1 175 ? -11.067 7.534 26.400 1.00 86.69 175 PRO A N 1
ATOM 1407 C CA . PRO A 1 175 ? -10.703 6.546 27.409 1.00 86.69 175 PRO A CA 1
ATOM 1408 C C . PRO A 1 175 ? -10.295 5.208 26.781 1.00 86.69 175 PRO A C 1
ATOM 1410 O O . PRO A 1 175 ? -10.858 4.789 25.770 1.00 86.69 175 PRO A O 1
ATOM 1413 N N . LYS A 1 176 ? -9.361 4.491 27.418 1.00 88.81 176 LYS A N 1
ATOM 1414 C CA . LYS A 1 176 ? -8.801 3.229 26.901 1.00 88.81 176 LYS A CA 1
ATOM 1415 C C . LYS A 1 176 ? -9.871 2.211 26.470 1.00 88.81 176 LYS A C 1
ATOM 1417 O O . LYS A 1 176 ? -9.794 1.705 25.359 1.00 88.81 176 LYS A O 1
ATOM 1422 N N . ALA A 1 177 ? -10.889 1.978 27.299 1.00 85.81 177 ALA A N 1
ATOM 1423 C CA . ALA A 1 177 ? -11.966 1.033 26.986 1.00 85.81 177 ALA A CA 1
ATOM 1424 C C . ALA A 1 177 ? -12.758 1.420 25.721 1.00 85.81 177 ALA A C 1
ATOM 1426 O O . ALA A 1 177 ? -13.128 0.560 24.929 1.00 85.81 177 ALA A O 1
ATOM 1427 N N . GLN A 1 178 ? -12.979 2.720 25.493 1.00 84.56 178 GLN A N 1
ATOM 1428 C CA . GLN A 1 178 ? -13.643 3.202 24.279 1.00 84.56 178 GLN A CA 1
ATOM 1429 C C . GLN A 1 178 ? -12.734 3.080 23.053 1.00 84.56 178 GLN A C 1
ATOM 1431 O O . GLN A 1 178 ? -13.218 2.765 21.972 1.00 84.56 178 GLN A O 1
ATOM 1436 N N . ARG A 1 179 ? -11.416 3.267 23.206 1.00 87.12 179 ARG A N 1
ATOM 1437 C CA . ARG A 1 179 ? -10.468 3.019 22.106 1.00 87.12 179 ARG A CA 1
ATOM 1438 C C . ARG A 1 179 ? -10.469 1.564 21.675 1.00 87.12 179 ARG A C 1
ATOM 1440 O O . ARG A 1 179 ? -10.481 1.311 20.478 1.00 87.12 179 ARG A O 1
ATOM 1447 N N . GLU A 1 180 ? -10.459 0.641 22.633 1.00 89.31 180 GLU A N 1
ATOM 1448 C CA . GLU A 1 180 ? -10.514 -0.800 22.366 1.00 89.31 180 GLU A CA 1
ATOM 1449 C C . GLU A 1 180 ? -11.816 -1.172 21.644 1.00 89.31 180 GLU A C 1
ATOM 1451 O O . GLU A 1 180 ? -11.771 -1.900 20.656 1.00 89.31 180 GLU A O 1
ATOM 1456 N N . LEU A 1 181 ? -12.952 -0.594 22.055 1.00 89.31 181 LEU A N 1
ATOM 1457 C CA . LEU A 1 181 ? -14.226 -0.754 21.350 1.00 89.31 181 LEU A CA 1
ATOM 1458 C C . LEU A 1 181 ? -14.151 -0.244 19.901 1.00 89.31 181 LEU A C 1
ATOM 1460 O O . LEU A 1 181 ? -14.529 -0.963 18.984 1.00 89.31 181 LEU A O 1
ATOM 1464 N N . VAL A 1 182 ? -13.630 0.967 19.681 1.00 90.19 182 VAL A N 1
ATOM 1465 C CA . VAL A 1 182 ? -13.486 1.551 18.335 1.00 90.19 182 VAL A CA 1
ATOM 1466 C C . VAL A 1 182 ? -12.559 0.707 17.457 1.00 90.19 182 VAL A C 1
ATOM 1468 O O . VAL A 1 182 ? -12.867 0.483 16.291 1.00 90.19 182 VAL A O 1
ATOM 1471 N N . GLN A 1 183 ? -11.446 0.208 18.003 1.00 90.94 183 GLN A N 1
ATOM 1472 C CA . GLN A 1 183 ? -10.529 -0.684 17.281 1.00 90.94 183 GLN A CA 1
ATOM 1473 C C . GLN A 1 183 ? -11.211 -1.996 16.896 1.00 90.94 183 GLN A C 1
ATOM 1475 O O . GLN A 1 183 ? -11.080 -2.448 15.760 1.00 90.94 183 GLN A O 1
ATOM 1480 N N . GLN A 1 184 ? -11.965 -2.586 17.823 1.00 92.25 184 GLN A N 1
ATOM 1481 C CA . GLN A 1 184 ? -12.718 -3.808 17.573 1.00 92.25 184 GLN A CA 1
ATOM 1482 C C . GLN A 1 184 ? -13.780 -3.594 16.486 1.00 92.25 184 GLN A C 1
ATOM 1484 O O . GLN A 1 184 ? -13.870 -4.385 15.554 1.00 92.25 184 GLN A O 1
ATOM 1489 N N . MET A 1 185 ? -14.510 -2.481 16.540 1.00 93.19 185 MET A N 1
ATOM 1490 C CA . MET A 1 185 ? -15.491 -2.122 15.518 1.00 93.19 185 MET A CA 1
ATOM 1491 C C . MET A 1 185 ? -14.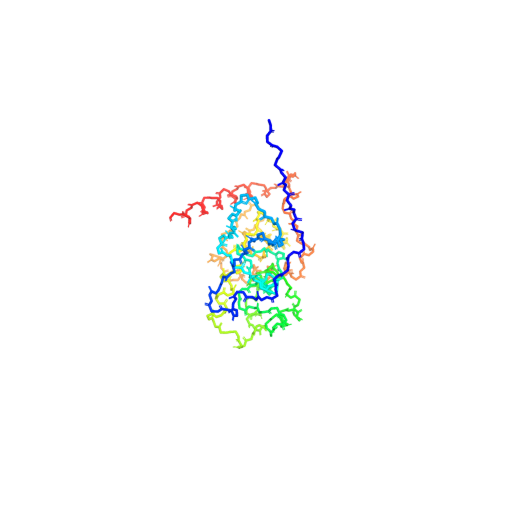854 -1.848 14.149 1.00 93.19 185 MET A C 1
ATOM 1493 O O . MET A 1 185 ? -15.397 -2.270 13.136 1.00 93.19 185 MET A O 1
ATOM 1497 N N . ALA A 1 186 ? -13.697 -1.180 14.090 1.00 92.88 186 ALA A N 1
ATOM 1498 C CA . ALA A 1 186 ? -12.978 -0.966 12.831 1.00 92.88 186 ALA A CA 1
ATOM 1499 C C . ALA A 1 186 ? -12.526 -2.297 12.205 1.00 92.88 186 ALA A C 1
ATOM 1501 O O . ALA A 1 186 ? -12.561 -2.459 10.984 1.00 92.88 186 ALA A O 1
ATOM 1502 N N . LYS A 1 187 ? -12.153 -3.271 13.042 1.00 93.56 187 LYS A N 1
ATOM 1503 C CA . LYS A 1 187 ? -11.840 -4.631 12.601 1.00 93.56 187 LYS A CA 1
ATOM 1504 C C . LYS A 1 187 ? -13.066 -5.371 12.081 1.00 93.56 187 LYS A C 1
ATOM 1506 O O . LYS A 1 187 ? -12.993 -5.972 11.017 1.00 93.56 187 LYS A O 1
ATOM 1511 N N . GLU A 1 188 ? -14.192 -5.279 12.778 1.00 93.25 188 GLU A N 1
ATOM 1512 C CA . GLU A 1 188 ? -15.455 -5.863 12.317 1.00 93.25 188 GLU A CA 1
ATOM 1513 C C . GLU A 1 188 ? -15.924 -5.253 10.995 1.00 93.25 188 GLU A C 1
ATOM 1515 O O . GLU A 1 188 ? -16.356 -5.994 10.114 1.00 93.25 188 GLU A O 1
ATOM 1520 N N . ALA A 1 189 ? -15.777 -3.933 10.834 1.00 93.56 189 ALA A N 1
ATOM 1521 C CA . ALA A 1 189 ? -16.066 -3.234 9.588 1.00 93.56 189 ALA A CA 1
ATOM 1522 C C . ALA A 1 189 ? -15.182 -3.735 8.441 1.00 93.56 189 ALA A C 1
ATOM 1524 O O . ALA A 1 189 ? -15.661 -3.914 7.328 1.00 93.56 189 ALA A O 1
ATOM 1525 N N . TYR A 1 190 ? -13.897 -3.986 8.702 1.00 93.88 190 TYR A N 1
ATOM 1526 C CA . TYR A 1 190 ? -12.984 -4.562 7.716 1.00 93.88 190 TYR A CA 1
ATOM 1527 C C . TYR A 1 190 ? -13.343 -6.005 7.346 1.00 93.88 190 TYR A C 1
ATOM 1529 O O . TYR A 1 190 ? -13.357 -6.338 6.163 1.00 93.88 190 TYR A O 1
ATOM 1537 N N . ASP A 1 191 ? -13.662 -6.842 8.336 1.00 92.19 191 ASP A N 1
ATOM 1538 C CA . ASP A 1 191 ? -14.031 -8.244 8.115 1.00 92.19 191 ASP A CA 1
ATOM 1539 C C . ASP A 1 191 ? -15.384 -8.380 7.382 1.00 92.19 191 ASP A C 1
ATOM 1541 O O . ASP A 1 191 ? -15.593 -9.357 6.663 1.00 92.19 191 ASP A O 1
ATOM 1545 N N . HIS A 1 192 ? -16.273 -7.387 7.512 1.00 90.81 192 HIS A N 1
ATOM 1546 C CA . HIS A 1 192 ? -17.595 -7.341 6.877 1.00 90.81 192 HIS A CA 1
ATOM 1547 C C . HIS A 1 192 ? -17.799 -6.059 6.062 1.00 90.81 192 HIS A C 1
ATOM 1549 O O . HIS A 1 192 ? -18.765 -5.312 6.249 1.00 90.81 192 HIS A O 1
ATOM 1555 N N . TRP A 1 193 ? -16.856 -5.777 5.162 1.00 89.44 193 TRP A N 1
ATOM 1556 C CA . TRP A 1 193 ? -16.858 -4.541 4.374 1.00 89.44 193 TRP A CA 1
ATOM 1557 C C . TRP A 1 193 ? -18.104 -4.382 3.484 1.00 89.44 193 TRP A C 1
ATOM 1559 O O . TRP A 1 193 ? -18.468 -3.271 3.113 1.00 89.44 193 TRP A O 1
ATOM 1569 N N . ASP A 1 194 ? -18.792 -5.479 3.166 1.00 87.69 194 ASP A N 1
ATOM 1570 C CA . ASP A 1 194 ? -20.070 -5.501 2.450 1.00 87.69 194 ASP A CA 1
ATOM 1571 C C . ASP A 1 194 ? -21.229 -4.859 3.231 1.00 87.69 194 ASP A C 1
ATOM 1573 O O . ASP A 1 194 ? -22.196 -4.405 2.622 1.00 87.69 194 ASP A O 1
ATOM 1577 N N . MET A 1 195 ? -21.120 -4.778 4.561 1.00 86.94 195 MET A N 1
ATOM 1578 C CA . MET A 1 195 ? -22.103 -4.122 5.431 1.00 86.94 195 MET A CA 1
ATOM 1579 C C . MET A 1 195 ? -21.834 -2.622 5.632 1.00 86.94 195 MET A C 1
ATOM 1581 O O . MET A 1 195 ? -22.600 -1.945 6.318 1.00 86.94 195 MET A O 1
ATOM 1585 N N . VAL A 1 196 ? -20.742 -2.094 5.074 1.00 89.75 196 VAL A N 1
ATOM 1586 C CA . VAL A 1 196 ? -20.335 -0.698 5.243 1.00 89.75 196 VAL A CA 1
ATOM 1587 C C . VAL A 1 196 ? -20.994 0.181 4.174 1.00 89.75 196 VAL A C 1
ATOM 1589 O O . VAL A 1 196 ? -20.945 -0.115 2.982 1.00 89.75 196 VAL A O 1
ATOM 1592 N N . GLU A 1 197 ? -21.587 1.302 4.586 1.00 89.38 197 GLU A N 1
ATOM 1593 C CA . GLU A 1 197 ? -22.366 2.171 3.696 1.00 89.38 197 GLU A CA 1
ATOM 1594 C C . GLU A 1 197 ? -21.555 3.388 3.222 1.00 89.38 197 GLU A C 1
ATOM 1596 O O . GLU A 1 197 ? -21.017 4.138 4.034 1.00 89.38 197 GLU A O 1
ATOM 1601 N N . GLU A 1 198 ? -21.482 3.635 1.909 1.00 88.44 198 GLU A N 1
ATOM 1602 C CA . GLU A 1 198 ? -20.833 4.840 1.369 1.00 88.44 198 GLU A CA 1
ATOM 1603 C C . GLU A 1 198 ? -21.700 6.085 1.627 1.00 88.44 198 GLU A C 1
ATOM 1605 O O . GLU A 1 198 ? -22.841 6.194 1.171 1.00 88.44 198 GLU A O 1
ATOM 1610 N N . MET A 1 199 ? -21.137 7.069 2.330 1.00 75.50 199 MET A N 1
ATOM 1611 C CA . MET A 1 199 ? -21.854 8.264 2.781 1.00 75.50 199 MET A CA 1
ATOM 1612 C C . MET A 1 199 ? -22.271 9.193 1.630 1.00 75.50 199 MET A C 1
ATOM 1614 O O . MET A 1 199 ? -23.234 9.943 1.772 1.00 75.50 199 MET A O 1
ATOM 1618 N N . SER A 1 200 ? -21.624 9.116 0.461 1.00 63.78 200 SER A N 1
ATOM 1619 C CA . SER A 1 200 ? -22.032 9.871 -0.736 1.00 63.78 200 SER A CA 1
ATOM 1620 C C . SER A 1 200 ? -23.458 9.538 -1.210 1.00 63.78 200 SER A C 1
ATOM 1622 O O . SER A 1 200 ? -24.064 10.354 -1.900 1.00 63.78 200 SER A O 1
ATOM 1624 N N . GLY A 1 201 ? -24.028 8.397 -0.797 1.00 49.94 201 GLY A N 1
ATOM 1625 C CA . GLY A 1 201 ? -25.436 8.044 -1.026 1.00 49.94 201 GLY A CA 1
ATOM 1626 C C . GLY A 1 201 ? -26.436 8.637 -0.019 1.00 49.94 201 GLY A C 1
ATOM 1627 O O . GLY A 1 201 ? -27.637 8.486 -0.211 1.00 49.94 201 GLY A O 1
ATOM 1628 N N . MET A 1 202 ? -25.976 9.320 1.039 1.00 50.41 202 MET A N 1
ATOM 1629 C CA . MET A 1 202 ? -26.801 9.812 2.164 1.00 50.41 202 MET A CA 1
ATOM 1630 C C . MET A 1 202 ? -27.235 11.283 2.031 1.00 50.41 202 MET A C 1
ATOM 1632 O O . MET A 1 202 ? -27.702 11.888 3.000 1.00 50.41 202 MET A O 1
ATOM 1636 N N . LEU A 1 203 ? -27.069 11.875 0.844 1.00 45.28 203 LEU A N 1
ATOM 1637 C CA . LEU A 1 203 ? -27.304 13.301 0.575 1.00 45.28 203 LEU A CA 1
ATOM 1638 C C . LEU A 1 203 ? -28.780 13.733 0.613 1.00 45.28 203 LEU A C 1
ATOM 1640 O O . LEU A 1 203 ? -29.061 14.923 0.500 1.00 45.28 203 LEU A O 1
ATOM 1644 N N . GLU A 1 204 ? -29.716 12.820 0.869 1.00 43.69 204 GLU A N 1
ATOM 1645 C CA . GLU A 1 204 ? -31.125 13.152 1.071 1.00 43.69 204 GLU A CA 1
ATOM 1646 C C . GLU A 1 204 ? -31.592 12.672 2.460 1.00 43.69 204 GLU A C 1
ATOM 1648 O O . GLU A 1 204 ? -31.989 11.527 2.649 1.00 43.69 204 GLU A O 1
ATOM 1653 N N . ASN A 1 205 ? -31.581 13.593 3.437 1.00 46.69 205 ASN A N 1
ATOM 1654 C CA . ASN A 1 205 ? -32.318 13.536 4.719 1.00 46.69 205 ASN A CA 1
ATOM 1655 C C . ASN A 1 205 ? -31.725 12.771 5.926 1.00 46.69 205 ASN A C 1
ATOM 1657 O O . ASN A 1 205 ? -32.475 12.110 6.645 1.00 46.69 205 ASN A O 1
ATOM 1661 N N . SER A 1 206 ? -30.436 12.931 6.263 1.00 51.47 206 SER A N 1
ATOM 1662 C CA . SER A 1 206 ? -29.903 12.435 7.553 1.00 51.47 206 SER A CA 1
ATOM 1663 C C . SER A 1 206 ? -29.308 13.537 8.457 1.00 51.47 206 SER A C 1
ATOM 1665 O O . SER A 1 206 ? -28.666 14.465 7.958 1.00 51.47 206 SER A O 1
ATOM 1667 N N . PRO A 1 207 ? -29.454 13.446 9.800 1.00 53.53 207 PRO A N 1
ATOM 1668 C CA . PRO A 1 207 ? -28.801 14.350 10.762 1.00 53.53 207 PRO A CA 1
ATOM 1669 C C . PRO A 1 207 ? -27.261 14.286 10.724 1.00 53.53 207 PRO A C 1
ATOM 1671 O O . PRO A 1 207 ? -26.599 15.140 11.309 1.00 53.53 207 PRO A O 1
ATOM 1674 N N . LEU A 1 208 ? -26.688 13.327 9.988 1.00 53.88 208 LEU A N 1
ATOM 1675 C CA . LEU A 1 208 ? -25.252 13.199 9.739 1.00 53.88 208 LEU A CA 1
ATOM 1676 C C . LEU A 1 208 ? -24.710 14.254 8.756 1.00 53.88 208 LEU A C 1
ATOM 1678 O O . LEU A 1 208 ? -23.503 14.480 8.723 1.00 53.88 208 LEU A O 1
ATOM 1682 N N . LEU A 1 209 ? -25.575 14.943 7.996 1.00 54.59 209 LEU A N 1
ATOM 1683 C CA . LEU A 1 209 ? -25.175 16.026 7.086 1.00 54.59 209 LEU A CA 1
ATOM 1684 C C . LEU A 1 209 ? -24.473 17.173 7.822 1.00 54.59 209 LEU A C 1
ATOM 1686 O O . LEU A 1 209 ? -23.447 17.662 7.355 1.00 54.59 209 LEU A O 1
ATOM 1690 N N . SER A 1 210 ? -24.985 17.586 8.986 1.00 53.06 210 SER A N 1
ATOM 1691 C CA . SER A 1 210 ? -24.382 18.685 9.753 1.00 53.06 210 SER A CA 1
ATOM 1692 C C . SER A 1 210 ? -22.974 18.328 10.233 1.00 53.06 210 SER A C 1
ATOM 1694 O O . SER A 1 210 ? -22.085 19.170 10.157 1.00 53.06 210 SER A O 1
ATOM 1696 N N . ILE A 1 211 ? -22.772 17.068 10.637 1.00 57.09 211 ILE A N 1
ATOM 1697 C CA . ILE A 1 211 ? -21.495 16.503 11.088 1.00 57.09 211 ILE A CA 1
ATOM 1698 C C . ILE A 1 211 ? -20.512 16.356 9.918 1.00 57.09 211 ILE A C 1
ATOM 1700 O O . ILE A 1 211 ? -19.327 16.642 10.069 1.00 57.09 211 ILE A O 1
ATOM 1704 N N . PHE A 1 212 ? -20.995 15.965 8.736 1.00 57.41 212 PHE A N 1
ATOM 1705 C CA . PHE A 1 212 ? -20.184 15.872 7.520 1.00 57.41 212 PHE A CA 1
ATOM 1706 C C . PHE A 1 212 ? -19.661 17.243 7.069 1.00 57.41 212 PHE A C 1
ATOM 1708 O O . PHE A 1 212 ? -18.486 17.377 6.734 1.00 57.41 212 PHE A O 1
ATOM 1715 N N . PHE A 1 213 ? -20.493 18.290 7.127 1.00 54.12 213 PHE A N 1
ATOM 1716 C CA . PHE A 1 213 ? -20.068 19.651 6.788 1.00 54.12 213 PHE A CA 1
ATOM 1717 C C . PHE A 1 213 ? -19.060 20.228 7.788 1.00 54.12 213 PHE A C 1
ATOM 1719 O O . PHE A 1 213 ? -18.110 20.893 7.365 1.00 54.12 213 PHE A O 1
ATOM 1726 N N . THR A 1 214 ? -19.194 19.959 9.093 1.00 55.06 214 THR A N 1
ATOM 1727 C CA . THR A 1 214 ? -18.137 20.291 10.065 1.00 55.06 214 THR A CA 1
ATOM 1728 C C . THR A 1 214 ? -16.873 19.485 9.800 1.00 55.06 214 THR A C 1
ATOM 1730 O O . THR A 1 214 ? -15.790 20.063 9.825 1.00 55.06 214 THR A O 1
ATOM 1733 N N . TYR A 1 215 ? -16.986 18.193 9.485 1.00 53.69 215 TYR A N 1
ATOM 1734 C CA . TYR A 1 215 ? -15.841 17.333 9.191 1.00 53.69 215 TYR A CA 1
ATOM 1735 C C . TYR A 1 215 ? -15.046 17.802 7.965 1.00 53.69 215 TYR A C 1
ATOM 1737 O O . TYR A 1 215 ? -13.840 18.001 8.074 1.00 53.69 215 TYR A O 1
ATOM 1745 N N . ILE A 1 216 ? -15.708 18.081 6.834 1.00 54.75 216 ILE A N 1
ATOM 1746 C CA . ILE A 1 216 ? -15.058 18.634 5.630 1.00 54.75 216 ILE A CA 1
ATOM 1747 C C . ILE A 1 216 ? -14.394 19.974 5.947 1.00 54.75 216 ILE A C 1
ATOM 1749 O O . ILE A 1 216 ? -13.252 20.211 5.555 1.00 54.75 216 ILE A O 1
ATOM 1753 N N . SER A 1 217 ? -15.079 20.838 6.696 1.00 50.88 217 SER A N 1
ATOM 1754 C CA . SER A 1 217 ? -14.552 22.154 7.060 1.00 50.88 217 SER A CA 1
ATOM 1755 C C . SER A 1 217 ? -13.292 22.034 7.930 1.00 50.88 217 SER A C 1
ATOM 1757 O O . SER A 1 217 ? -12.304 22.713 7.665 1.00 50.88 217 SER A O 1
ATOM 1759 N N . PHE A 1 218 ? -13.268 21.126 8.914 1.00 50.22 218 PHE A N 1
ATOM 1760 C CA . PHE A 1 218 ? -12.079 20.846 9.730 1.00 50.22 218 PHE A CA 1
ATOM 1761 C C . PHE A 1 218 ? -10.955 20.173 8.932 1.00 50.22 218 PHE A C 1
ATOM 1763 O O . PHE A 1 218 ? -9.796 20.564 9.076 1.00 50.22 218 PHE A O 1
ATOM 1770 N N . PHE A 1 219 ? -11.275 19.215 8.060 1.00 47.28 219 PHE A N 1
ATOM 1771 C CA . PHE A 1 219 ? -10.282 18.507 7.251 1.00 47.28 219 PHE A CA 1
ATOM 1772 C C . PHE A 1 219 ? -9.575 19.456 6.270 1.00 47.28 219 PHE A C 1
ATOM 1774 O O . PHE A 1 219 ? -8.347 19.445 6.193 1.00 47.28 219 PHE A O 1
ATOM 1781 N N . PHE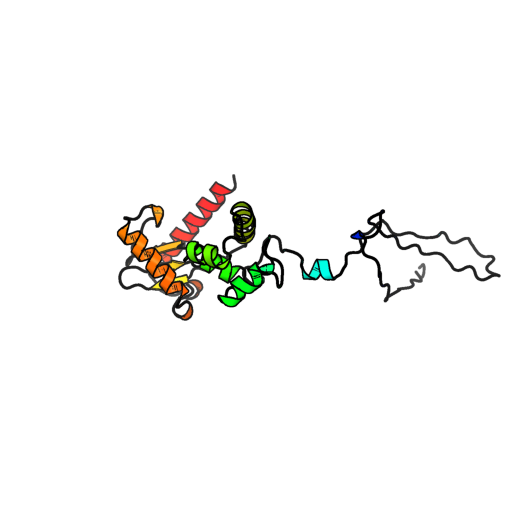 A 1 220 ? -10.311 20.359 5.607 1.00 42.62 220 PHE A N 1
ATOM 1782 C CA . PHE A 1 220 ? -9.725 21.395 4.742 1.00 42.62 220 PHE A CA 1
ATOM 1783 C C . PHE A 1 220 ? -8.866 22.406 5.517 1.00 42.62 220 PHE A C 1
ATOM 1785 O O . PHE A 1 220 ? -7.806 22.808 5.031 1.00 42.62 220 PHE A O 1
ATOM 1792 N N . ILE A 1 221 ? -9.274 22.797 6.730 1.00 40.44 221 ILE A N 1
ATOM 1793 C CA . ILE A 1 221 ? -8.496 23.721 7.573 1.00 40.44 221 ILE A CA 1
ATOM 1794 C C . ILE A 1 221 ? -7.183 23.066 8.034 1.00 40.44 221 ILE A C 1
ATOM 1796 O O . ILE A 1 221 ? -6.125 23.696 7.962 1.00 40.44 221 ILE A O 1
ATOM 1800 N N . SER A 1 222 ? -7.213 21.795 8.443 1.00 39.84 222 SER A N 1
ATOM 1801 C CA . SER A 1 222 ? -6.014 21.063 8.870 1.00 39.84 222 SER A CA 1
ATOM 1802 C C . SER A 1 222 ? -5.065 20.733 7.714 1.00 39.84 222 SER A C 1
ATOM 1804 O O . SER A 1 222 ? -3.855 20.897 7.873 1.00 39.84 222 SER A O 1
ATOM 1806 N N . TYR A 1 223 ? -5.571 20.354 6.533 1.00 36.66 223 TYR A N 1
ATOM 1807 C CA . TYR A 1 223 ? -4.720 20.106 5.359 1.00 36.66 223 TYR A CA 1
ATOM 1808 C C . TYR A 1 223 ? -4.001 21.377 4.878 1.00 36.66 223 TYR A C 1
ATOM 1810 O O . TYR A 1 223 ? -2.848 21.314 4.453 1.00 36.66 223 TYR A O 1
ATOM 1818 N N . HIS A 1 224 ? -4.640 22.548 4.989 1.00 31.14 224 HIS A N 1
ATOM 1819 C CA . HIS A 1 224 ? -4.008 23.825 4.643 1.00 31.14 224 HIS A CA 1
ATOM 1820 C C . HIS A 1 224 ? -2.958 24.276 5.678 1.00 31.14 224 HIS A C 1
ATOM 1822 O O . HIS A 1 224 ? -2.012 24.978 5.325 1.00 31.14 224 HIS A O 1
ATOM 1828 N N . ALA A 1 225 ? -3.094 23.859 6.942 1.00 32.88 225 ALA A N 1
ATOM 1829 C CA . ALA A 1 225 ? -2.125 24.144 8.002 1.00 32.88 225 ALA A CA 1
ATOM 1830 C C . ALA A 1 225 ? -0.882 23.233 7.959 1.00 32.88 225 ALA A C 1
ATOM 1832 O O . ALA A 1 225 ? 0.190 23.660 8.371 1.00 32.88 225 ALA A O 1
ATOM 1833 N N . LEU A 1 226 ? -1.005 22.007 7.438 1.00 32.56 226 LEU A N 1
ATOM 1834 C CA . LEU A 1 226 ? 0.101 21.044 7.294 1.00 32.56 226 LEU A CA 1
ATOM 1835 C C . LEU A 1 226 ? 0.962 21.250 6.032 1.00 32.56 226 LEU A C 1
ATOM 1837 O O . LEU A 1 226 ? 2.009 20.624 5.902 1.00 32.56 226 LEU A O 1
ATOM 1841 N N . MET A 1 227 ? 0.540 22.125 5.114 1.00 35.66 227 MET A N 1
ATOM 1842 C CA . MET A 1 227 ? 1.236 22.434 3.853 1.00 35.66 227 MET A CA 1
ATOM 1843 C C . MET A 1 227 ? 1.921 23.820 3.858 1.00 35.66 227 MET A C 1
ATOM 1845 O O . MET A 1 227 ? 2.205 24.364 2.789 1.00 35.66 227 MET A O 1
ATOM 1849 N N . LYS A 1 228 ? 2.187 24.399 5.039 1.00 32.28 228 LYS A N 1
ATOM 1850 C CA . LYS A 1 228 ? 3.002 25.615 5.221 1.00 32.28 228 LYS A CA 1
ATOM 1851 C C . LYS A 1 228 ? 4.202 25.361 6.120 1.00 32.28 228 LYS A C 1
ATOM 1853 O O . LYS A 1 228 ? 4.039 24.624 7.114 1.00 32.28 228 LYS A O 1
#

Secondary structure (DSSP, 8-state):
---------------S-GGGSTT--B--EE-----TT--S--PPPEEPPPB----HHHHHTPPPSSPPTTSBGGGSTT--TTSHHHHHHHHTT--BHHHHHHHHHHHHHHHHHHH-TTS-HHHHHHHHHHHHTS---S-EEEEE-SS-EEEEETTS-EEEEEETTEEPPPGGGS-HHHHHHHHHHHHHHHHTGGGPEEGGG--SS-THHHHHHHHHHHHHHHHHHTT-

pLDDT: mean 82.84, std 16.53, range [31.14, 98.12]

Radius of gyration: 27.99 Å; Cα contacts (8 Å, |Δi|>4): 262; chains: 1; bounding box: 62×42×88 Å